Protein AF-I0IEZ4-F1 (afdb_monomer)

Secondary structure (DSSP, 8-state):
-HHHHHHHHHHHHHHHHHHHHHHHHGGGGT-HHHHHHTTBTTHHHHHHIIIIIHHHHHHHHHHHTTT-HHHHHHHHHHHHHHHHHHHHHHHHHHHHHHTHHHHHS--HHHHHHHHH-HHHHHHHHHHHGGGHHHHHHHHHHHHHTHHHHHHHS-PPPP-HHHHSB--GGGSTT--HHHHHHHHHHHHHHHHHHHHHHHHHHHHHHH--PPPS-HHHHHHHHHH-TTGGGTSPPTTSHHHHHHHHHHHH-SPPB-TTS-B----TT-HHHHHHHHHHHT-S-----SSSS---------

Organism: Phycisphaera mikurensis (strain NBRC 102666 / KCTC 22515 / FYK2301M01) (NCBI:txid1142394)

Mean predicted aligned error: 7.06 Å

Foldseek 3Di:
DVVLLVVLLQCLQVQLLVLVVCLVCCVVVVNVVLNQDCQFPPNVVVSLCSLPPVSLVVLQVSCVVVVVPPVSSVSSSVSSVNSSVNNLQVQLVVQCVVCVVLVVDDDPLVVVCVVPNNVVVVVVVVVCVVCSVVLNVLVVCCVPPQVVCCVPVVEDDDPLRVLAGQDVPVPPSQGRPSVVVSSVCSRSRSSVVSSLQSVLLVCLQPPLADDPDPVVNVVCCVSRVQSVVLHFDNPPPVVSRVVSNVVCPQQQADPVRHGHSGHDPDPVSVVSVVCVVPPDPPPDPPPPPDDDDDDDDD

Structure (mmCIF, N/CA/C/O backbone):
data_AF-I0IEZ4-F1
#
_entry.id   AF-I0IEZ4-F1
#
loop_
_atom_site.group_PDB
_atom_site.id
_atom_site.type_symbol
_atom_site.label_atom_id
_atom_site.label_alt_id
_atom_site.label_comp_id
_atom_site.label_asym_id
_atom_site.label_entity_id
_atom_site.label_seq_id
_atom_site.pdbx_PDB_ins_code
_atom_site.Cartn_x
_atom_site.Cartn_y
_atom_site.Cartn_z
_atom_site.occupancy
_atom_site.B_iso_or_equiv
_atom_site.auth_seq_id
_atom_site.auth_comp_id
_atom_site.auth_asym_id
_atom_site.auth_atom_id
_atom_site.pdbx_PDB_model_num
ATOM 1 N N . MET A 1 1 ? 4.354 14.934 -29.385 1.00 93.69 1 MET A N 1
ATOM 2 C CA . MET A 1 1 ? 3.833 13.894 -28.468 1.00 93.69 1 MET A CA 1
ATOM 3 C C . MET A 1 1 ? 4.762 12.686 -28.352 1.00 93.69 1 MET A C 1
ATOM 5 O O . MET A 1 1 ? 5.200 12.398 -27.250 1.00 93.69 1 MET A O 1
ATOM 9 N N . LEU A 1 2 ? 5.141 12.028 -29.457 1.00 95.19 2 LEU A N 1
ATOM 10 C CA . LEU A 1 2 ? 5.987 10.820 -29.432 1.00 95.19 2 LEU A CA 1
ATOM 11 C C . LEU A 1 2 ? 7.320 10.987 -28.675 1.00 95.19 2 LEU A C 1
ATOM 13 O O . LEU A 1 2 ? 7.630 10.181 -27.807 1.00 95.19 2 LEU A O 1
ATOM 17 N N . LEU A 1 3 ? 8.074 12.059 -28.949 1.00 96.06 3 LEU A N 1
ATOM 18 C CA . LEU A 1 3 ? 9.336 12.342 -28.245 1.00 96.06 3 LEU A CA 1
ATOM 19 C C . LEU A 1 3 ? 9.139 12.547 -26.735 1.00 96.06 3 LEU A C 1
ATOM 21 O O . LEU A 1 3 ? 9.974 12.123 -25.943 1.00 96.06 3 LEU A O 1
ATOM 25 N N . ALA A 1 4 ? 8.024 13.163 -26.331 1.00 95.75 4 ALA A N 1
ATOM 26 C CA . ALA A 1 4 ? 7.699 13.357 -24.921 1.00 95.75 4 ALA A CA 1
ATOM 27 C C . ALA A 1 4 ? 7.344 12.025 -24.247 1.00 95.75 4 ALA A C 1
ATOM 29 O O . ALA A 1 4 ? 7.832 11.752 -23.157 1.00 95.75 4 ALA A O 1
ATOM 30 N N . ALA A 1 5 ? 6.563 11.172 -24.915 1.00 97.56 5 ALA A N 1
ATOM 31 C CA . ALA A 1 5 ? 6.260 9.833 -24.420 1.00 97.56 5 ALA A CA 1
ATOM 32 C C . ALA A 1 5 ? 7.531 8.983 -24.280 1.00 97.56 5 ALA A C 1
ATOM 34 O O . ALA A 1 5 ? 7.741 8.375 -23.236 1.00 97.56 5 ALA A O 1
ATOM 35 N N . LEU A 1 6 ? 8.419 9.004 -25.280 1.00 97.88 6 LEU A N 1
ATOM 36 C CA . LEU A 1 6 ? 9.704 8.304 -25.215 1.00 97.88 6 LEU A CA 1
ATOM 37 C C . LEU A 1 6 ? 10.572 8.812 -24.057 1.00 97.88 6 LEU A C 1
ATOM 39 O O . LEU A 1 6 ? 11.137 8.008 -23.319 1.00 97.88 6 LEU A O 1
ATOM 43 N N . PHE A 1 7 ? 10.646 10.132 -23.869 1.00 97.19 7 PHE A N 1
ATOM 44 C CA . PHE A 1 7 ? 11.348 10.724 -22.734 1.00 97.19 7 PHE A CA 1
ATOM 45 C C . PHE A 1 7 ? 10.782 10.227 -21.399 1.00 97.19 7 PHE A C 1
ATOM 47 O O . PHE A 1 7 ? 11.554 9.816 -20.538 1.00 97.19 7 PHE A O 1
ATOM 54 N N . VAL A 1 8 ? 9.454 10.213 -21.235 1.00 98.19 8 VAL A N 1
ATOM 55 C CA . VAL A 1 8 ? 8.810 9.732 -20.003 1.00 98.19 8 VAL A CA 1
ATOM 56 C C . VAL A 1 8 ? 9.094 8.244 -19.774 1.00 98.19 8 VAL A C 1
ATOM 58 O O . VAL A 1 8 ? 9.487 7.882 -18.670 1.00 98.19 8 VAL A O 1
ATOM 61 N N . VAL A 1 9 ? 8.997 7.395 -20.807 1.00 98.69 9 VAL A N 1
ATOM 62 C CA . VAL A 1 9 ? 9.357 5.966 -20.710 1.00 98.69 9 VAL A CA 1
ATOM 63 C C . VAL A 1 9 ? 10.793 5.801 -20.212 1.00 98.69 9 VAL A C 1
ATOM 65 O O . VAL A 1 9 ? 11.033 5.060 -19.260 1.00 98.69 9 VAL A O 1
ATOM 68 N N . LEU A 1 10 ? 11.750 6.487 -20.847 1.00 98.31 10 LEU A N 1
ATOM 69 C CA . LEU A 1 10 ? 13.171 6.380 -20.509 1.00 98.31 10 LEU A CA 1
ATOM 70 C C . LEU A 1 10 ? 13.464 6.918 -19.109 1.00 98.31 10 LEU A C 1
ATOM 72 O O . LEU A 1 10 ? 14.205 6.287 -18.358 1.00 98.31 10 LEU A O 1
ATOM 76 N N . PHE A 1 11 ? 12.855 8.046 -18.742 1.00 98.06 11 PHE A N 1
ATOM 77 C CA . PHE A 1 11 ? 12.972 8.613 -17.406 1.00 98.06 11 PHE A CA 1
ATOM 78 C C . PHE A 1 11 ? 12.478 7.621 -16.352 1.00 98.06 11 PHE A C 1
ATOM 80 O O . PHE A 1 11 ? 13.233 7.285 -15.444 1.00 98.06 11 PHE A O 1
ATOM 87 N N . SER A 1 12 ? 11.251 7.106 -16.488 1.00 98.50 12 SER A N 1
ATOM 88 C CA . SER A 1 12 ? 10.673 6.152 -15.537 1.00 98.50 12 SER A CA 1
ATOM 89 C C . SER A 1 12 ? 11.506 4.874 -15.441 1.00 98.50 12 SER A C 1
ATOM 91 O O . SER A 1 12 ? 11.773 4.400 -14.338 1.00 98.50 12 SER A O 1
ATOM 93 N N . LEU A 1 13 ? 11.977 4.355 -16.580 1.00 98.56 13 LEU A N 1
ATOM 94 C CA . LEU A 1 13 ? 12.847 3.182 -16.639 1.00 98.56 13 LEU A CA 1
ATOM 95 C C . LEU A 1 13 ? 14.139 3.388 -15.836 1.00 98.56 13 LEU A C 1
ATOM 97 O O . LEU A 1 13 ? 14.456 2.600 -14.943 1.00 98.56 13 LEU A O 1
ATOM 101 N N . VAL A 1 14 ? 14.888 4.445 -16.157 1.00 98.50 14 VAL A N 1
ATOM 102 C CA . VAL A 1 14 ? 16.186 4.733 -15.534 1.00 98.50 14 VAL A CA 1
ATOM 103 C C . VAL A 1 14 ? 16.007 5.069 -14.059 1.00 98.50 14 VAL A C 1
ATOM 105 O O . VAL A 1 14 ? 16.720 4.525 -13.220 1.00 98.50 14 VAL A O 1
ATOM 108 N N . PHE A 1 15 ? 15.025 5.906 -13.727 1.00 98.62 15 PHE A N 1
ATOM 109 C CA . PHE A 1 15 ? 14.728 6.297 -12.355 1.00 98.62 15 PHE A CA 1
ATOM 110 C C . PHE A 1 15 ? 14.439 5.080 -11.468 1.00 98.62 15 PHE A C 1
ATOM 112 O O . PHE A 1 15 ? 15.089 4.902 -10.439 1.00 98.62 15 PHE A O 1
ATOM 119 N N . CYS A 1 16 ? 13.526 4.196 -11.883 1.00 98.56 16 CYS A N 1
ATOM 120 C CA . CYS A 1 16 ? 13.185 3.007 -11.104 1.00 98.56 16 CYS A CA 1
ATOM 121 C C . CYS A 1 16 ? 14.383 2.063 -10.927 1.00 98.56 16 CYS A C 1
ATOM 123 O O . CYS A 1 16 ? 14.572 1.521 -9.838 1.00 98.56 16 CYS A O 1
ATOM 125 N N . LEU A 1 17 ? 15.216 1.882 -11.959 1.00 98.44 17 LEU A N 1
ATOM 126 C CA . LEU A 1 17 ? 16.426 1.060 -11.857 1.00 98.44 17 LEU A CA 1
ATOM 127 C C . LEU A 1 17 ? 17.471 1.673 -10.918 1.00 98.44 17 LEU A C 1
ATOM 129 O O . LEU A 1 17 ? 18.088 0.935 -10.150 1.00 98.44 17 LEU A O 1
ATOM 133 N N . LEU A 1 18 ? 17.646 2.997 -10.935 1.00 98.31 18 LEU A N 1
ATOM 134 C CA . LEU A 1 18 ? 18.551 3.698 -10.021 1.00 98.31 18 LEU A CA 1
ATOM 135 C C . LEU A 1 18 ? 18.077 3.597 -8.571 1.00 98.31 18 LEU A C 1
ATOM 137 O O . LEU A 1 18 ? 18.873 3.252 -7.701 1.00 98.31 18 LEU A O 1
ATOM 141 N N . VAL A 1 19 ? 16.787 3.829 -8.311 1.00 98.06 19 VAL A N 1
ATOM 142 C CA . VAL A 1 19 ? 16.205 3.675 -6.968 1.00 98.06 19 VAL A CA 1
ATOM 143 C C . VAL A 1 19 ? 16.355 2.232 -6.488 1.00 98.06 19 VAL A C 1
ATOM 145 O O . VAL A 1 19 ? 16.846 1.999 -5.387 1.00 98.06 19 VAL A O 1
ATOM 148 N N . ALA A 1 20 ? 16.015 1.244 -7.319 1.00 96.69 20 ALA A N 1
ATOM 149 C CA . ALA A 1 20 ? 16.179 -0.162 -6.963 1.00 96.69 20 ALA A CA 1
ATOM 150 C C . ALA A 1 20 ? 17.651 -0.539 -6.715 1.00 96.69 20 ALA A C 1
ATOM 152 O O . ALA A 1 20 ? 17.947 -1.298 -5.793 1.00 96.69 20 ALA A O 1
ATOM 153 N N . GLY A 1 21 ? 18.580 -0.003 -7.513 1.00 95.81 21 GLY A N 1
ATOM 154 C CA . GLY A 1 21 ? 20.018 -0.166 -7.312 1.00 95.81 21 GLY A CA 1
ATOM 155 C C . GLY A 1 21 ? 20.482 0.426 -5.982 1.00 95.81 21 GLY A C 1
ATOM 156 O O . GLY A 1 21 ? 21.169 -0.252 -5.221 1.00 95.81 21 GLY A O 1
ATOM 157 N N . LEU A 1 22 ? 20.041 1.642 -5.653 1.00 96.12 22 LEU A N 1
ATOM 158 C CA . LEU A 1 22 ? 20.334 2.291 -4.376 1.00 96.12 22 LEU A CA 1
ATOM 159 C C . LEU A 1 22 ? 19.835 1.452 -3.192 1.00 96.12 22 LEU A C 1
ATOM 161 O O . LEU A 1 22 ? 20.598 1.210 -2.261 1.00 96.12 22 LEU A O 1
ATOM 165 N N . LEU A 1 23 ? 18.602 0.940 -3.257 1.00 94.25 23 LEU A N 1
ATOM 166 C CA . LEU A 1 23 ? 18.034 0.068 -2.221 1.00 94.25 23 LEU A CA 1
ATOM 167 C C . LEU A 1 23 ? 18.861 -1.212 -2.005 1.00 94.25 23 LEU A C 1
ATOM 169 O O . LEU A 1 23 ? 18.994 -1.677 -0.876 1.00 94.25 23 LEU A O 1
ATOM 173 N N . HIS A 1 24 ? 19.468 -1.763 -3.061 1.00 91.38 24 HIS A N 1
ATOM 174 C CA . HIS A 1 24 ? 20.393 -2.899 -2.948 1.00 91.38 24 HIS A CA 1
ATOM 175 C C . HIS A 1 24 ? 21.749 -2.522 -2.346 1.00 91.38 24 HIS A C 1
ATOM 177 O O . HIS A 1 24 ? 22.377 -3.350 -1.682 1.00 91.38 24 HIS A O 1
ATOM 183 N N . LEU A 1 25 ? 22.241 -1.317 -2.623 1.00 93.38 25 LEU A N 1
ATOM 184 C CA . LEU A 1 25 ? 23.559 -0.872 -2.176 1.00 93.38 25 LEU A CA 1
ATOM 185 C C . LEU A 1 25 ? 23.548 -0.397 -0.725 1.00 93.38 25 LEU A C 1
ATOM 187 O O . LEU A 1 25 ? 24.518 -0.659 -0.022 1.00 93.38 25 LEU A O 1
ATOM 191 N N . LEU A 1 26 ? 22.459 0.227 -0.265 1.00 93.38 26 LEU A N 1
ATOM 192 C CA . LEU A 1 26 ? 22.319 0.768 1.091 1.00 93.38 26 LEU A CA 1
ATOM 193 C C . LEU A 1 26 ? 22.831 -0.173 2.195 1.00 93.38 26 LEU A C 1
ATOM 195 O O . LEU A 1 26 ? 23.760 0.221 2.900 1.00 93.38 26 LEU A O 1
ATOM 199 N N . PRO A 1 27 ? 22.336 -1.418 2.340 1.00 89.75 27 PRO A N 1
ATOM 200 C CA . PRO A 1 27 ? 22.815 -2.307 3.399 1.00 89.75 27 PRO A CA 1
ATOM 201 C C . PRO A 1 27 ? 24.285 -2.727 3.231 1.00 89.75 27 PRO A C 1
ATOM 203 O O . PRO A 1 27 ? 24.924 -3.094 4.207 1.00 89.75 27 PRO A O 1
ATOM 206 N N . ARG A 1 28 ? 24.851 -2.660 2.017 1.00 90.75 28 ARG A N 1
ATOM 207 C CA . ARG A 1 28 ? 26.242 -3.062 1.740 1.00 90.75 28 ARG A CA 1
ATOM 208 C C . ARG A 1 28 ? 27.267 -1.978 2.059 1.00 90.75 28 ARG A C 1
ATOM 210 O O . ARG A 1 28 ? 28.437 -2.292 2.233 1.00 90.75 28 ARG A O 1
ATOM 217 N N . VAL A 1 29 ? 26.840 -0.718 2.120 1.00 94.12 29 VAL A N 1
ATOM 218 C CA . VAL A 1 29 ? 27.717 0.443 2.354 1.00 94.12 29 VAL A CA 1
ATOM 219 C C . VAL A 1 29 ? 27.551 1.035 3.759 1.00 94.12 29 VAL A C 1
ATOM 221 O O . VAL A 1 29 ? 27.854 2.202 3.979 1.00 94.12 29 VAL A O 1
ATOM 224 N N . GLY A 1 30 ? 27.043 0.245 4.713 1.00 90.50 30 GLY A N 1
ATOM 225 C CA . GLY A 1 30 ? 26.804 0.684 6.095 1.00 90.50 30 GLY A CA 1
ATOM 226 C C . GLY A 1 30 ? 25.474 1.419 6.315 1.00 90.50 30 GLY A C 1
ATOM 227 O O . GLY A 1 30 ? 25.251 2.000 7.372 1.00 90.50 30 GLY A O 1
ATOM 228 N N . GLY A 1 31 ? 24.557 1.390 5.344 1.00 93.19 31 GLY A N 1
ATOM 229 C CA . GLY A 1 31 ? 23.226 2.000 5.419 1.00 93.19 31 GLY A CA 1
ATOM 230 C C . GLY A 1 31 ? 22.168 1.122 6.095 1.00 93.19 31 GLY A C 1
ATOM 231 O O . GLY A 1 31 ? 21.015 1.133 5.671 1.00 93.19 31 GLY A O 1
ATOM 232 N N . GLU A 1 32 ? 22.523 0.345 7.120 1.00 93.12 32 GLU A N 1
ATOM 233 C CA . GLU A 1 32 ? 21.610 -0.605 7.780 1.00 93.12 32 GLU A CA 1
ATOM 234 C C . GLU A 1 32 ? 20.385 0.080 8.398 1.00 93.12 32 GLU A C 1
ATOM 236 O O . GLU A 1 32 ? 19.262 -0.405 8.250 1.00 93.12 32 GLU A O 1
ATOM 241 N N . ALA A 1 33 ? 20.582 1.240 9.032 1.00 94.38 33 ALA A N 1
ATOM 242 C CA . ALA A 1 33 ? 19.496 2.033 9.606 1.00 94.38 33 ALA A CA 1
ATOM 243 C C . ALA A 1 33 ? 18.506 2.506 8.529 1.00 94.38 33 ALA A C 1
ATOM 245 O O . ALA A 1 33 ? 17.294 2.389 8.704 1.00 94.38 33 ALA A O 1
ATOM 246 N N . TRP A 1 34 ? 19.020 2.969 7.386 1.00 94.88 34 TRP A N 1
ATOM 247 C CA . TRP A 1 34 ? 18.204 3.371 6.239 1.00 94.88 34 TRP A CA 1
ATOM 248 C C . TRP A 1 34 ? 17.487 2.188 5.603 1.00 94.88 34 TRP A C 1
ATOM 250 O O . TRP A 1 34 ? 16.310 2.290 5.286 1.00 94.88 34 TRP A O 1
ATOM 260 N N . SER A 1 35 ? 18.171 1.053 5.460 1.00 93.75 35 SER A N 1
ATOM 261 C CA . SER A 1 35 ? 17.577 -0.185 4.954 1.00 93.75 35 SER A CA 1
ATOM 262 C C . SER A 1 35 ? 16.412 -0.644 5.835 1.00 93.75 35 SER A C 1
ATOM 264 O O . SER A 1 35 ? 15.342 -0.977 5.325 1.00 93.75 35 SER A O 1
ATOM 266 N N . ARG A 1 36 ? 16.585 -0.598 7.164 1.00 93.25 36 ARG A N 1
ATOM 267 C CA . ARG A 1 36 ? 15.522 -0.909 8.126 1.00 93.25 36 ARG A CA 1
ATOM 268 C C . ARG A 1 36 ? 14.362 0.070 8.002 1.00 93.25 36 ARG A C 1
ATOM 270 O O . ARG A 1 36 ? 13.234 -0.370 7.840 1.00 93.25 36 ARG A O 1
ATOM 277 N N . TRP A 1 37 ? 14.641 1.373 8.002 1.00 95.81 37 TRP A N 1
ATOM 278 C CA . TRP A 1 37 ? 13.608 2.400 7.872 1.00 95.81 37 TRP A CA 1
ATOM 279 C C . TRP A 1 37 ? 12.826 2.279 6.557 1.00 95.81 37 TRP A C 1
ATOM 281 O O . TRP A 1 37 ? 11.608 2.356 6.569 1.00 95.81 37 TRP A O 1
ATOM 291 N N . LEU A 1 38 ? 13.491 2.002 5.430 1.00 96.00 38 LEU A N 1
ATOM 292 C CA . LEU A 1 38 ? 12.847 1.777 4.126 1.00 96.00 38 LEU A CA 1
ATOM 293 C C . LEU A 1 38 ? 12.111 0.429 4.025 1.00 96.00 38 LEU A C 1
ATOM 295 O O . LEU A 1 38 ? 11.435 0.183 3.028 1.00 96.00 38 LEU A O 1
ATOM 299 N N . SER A 1 39 ? 12.238 -0.438 5.032 1.00 94.94 39 SER A N 1
ATOM 300 C CA . SER A 1 39 ? 11.549 -1.731 5.101 1.00 94.94 39 SER A CA 1
ATOM 301 C C . SER A 1 39 ? 10.283 -1.699 5.964 1.00 94.94 39 SER A C 1
ATOM 303 O O . SER A 1 39 ? 9.562 -2.692 5.999 1.00 94.94 39 SER A O 1
ATOM 305 N N . GLU A 1 40 ? 9.983 -0.587 6.637 1.00 96.25 40 GLU A N 1
ATOM 306 C CA . GLU A 1 40 ? 8.802 -0.414 7.493 1.00 96.25 40 GLU A CA 1
ATOM 307 C C . GLU A 1 40 ? 8.174 0.973 7.291 1.00 96.25 40 GLU A C 1
ATOM 309 O O . GLU A 1 40 ? 8.846 1.919 6.885 1.00 96.25 40 GLU A O 1
ATOM 314 N N . ALA A 1 41 ? 6.877 1.138 7.550 1.00 96.88 41 ALA A N 1
ATOM 315 C CA . ALA A 1 41 ? 6.262 2.463 7.501 1.00 96.88 41 ALA A CA 1
ATOM 316 C C . ALA A 1 41 ? 6.904 3.424 8.533 1.00 96.88 41 ALA A C 1
ATOM 318 O O . ALA A 1 41 ? 7.232 3.022 9.645 1.00 96.88 41 ALA A O 1
ATOM 319 N N . PRO A 1 42 ? 7.098 4.714 8.218 1.00 96.56 42 PRO A N 1
ATOM 320 C CA . PRO A 1 42 ? 6.720 5.376 6.973 1.00 96.56 42 PRO A CA 1
ATOM 321 C C . PRO A 1 42 ? 7.780 5.284 5.859 1.00 96.56 42 PRO A C 1
ATOM 323 O O . PRO A 1 42 ? 7.528 5.739 4.747 1.00 96.56 42 PRO A O 1
ATOM 326 N N . GLY A 1 43 ? 8.974 4.736 6.105 1.00 97.19 43 GLY A N 1
ATOM 327 C CA . GLY A 1 43 ? 10.032 4.717 5.087 1.00 97.19 43 GLY A CA 1
ATOM 328 C C . GLY A 1 43 ? 9.708 3.814 3.899 1.00 97.19 43 GLY A C 1
ATOM 329 O O . GLY A 1 43 ? 9.975 4.180 2.753 1.00 97.19 43 GLY A O 1
ATOM 330 N N . LEU A 1 44 ? 9.044 2.683 4.140 1.00 97.19 44 LEU A N 1
ATOM 331 C CA . LEU A 1 44 ? 8.517 1.828 3.076 1.00 97.19 44 LEU A CA 1
ATOM 332 C C . LEU A 1 44 ? 7.523 2.579 2.176 1.00 97.19 44 LEU A C 1
ATOM 334 O O . LEU A 1 44 ? 7.553 2.395 0.960 1.00 97.19 44 LEU A O 1
ATOM 338 N N . ASP A 1 45 ? 6.701 3.473 2.737 1.00 97.69 45 ASP A N 1
ATOM 339 C CA . ASP A 1 45 ? 5.759 4.285 1.957 1.00 97.69 45 ASP A CA 1
ATOM 340 C C . ASP A 1 45 ? 6.506 5.194 0.965 1.00 97.69 45 ASP A C 1
ATOM 342 O O . ASP A 1 45 ? 6.086 5.333 -0.183 1.00 97.69 45 ASP A O 1
ATOM 346 N N . VAL A 1 46 ? 7.664 5.742 1.356 1.00 97.69 46 VAL A N 1
ATOM 347 C CA . VAL A 1 46 ? 8.526 6.542 0.467 1.00 97.69 46 VAL A CA 1
ATOM 348 C C . VAL A 1 46 ? 9.089 5.693 -0.672 1.00 97.69 46 VAL A C 1
ATOM 350 O O . VAL A 1 46 ? 9.054 6.117 -1.829 1.00 97.69 46 VAL A O 1
ATOM 353 N N . ALA A 1 47 ? 9.579 4.488 -0.372 1.00 97.06 47 ALA A N 1
ATOM 354 C CA . ALA A 1 47 ? 10.111 3.581 -1.388 1.00 97.06 47 ALA A CA 1
ATOM 355 C C . ALA A 1 47 ? 9.027 3.149 -2.391 1.00 97.06 47 ALA A C 1
ATOM 357 O O . ALA A 1 47 ? 9.241 3.206 -3.605 1.00 97.06 47 ALA A O 1
ATOM 358 N N . VAL A 1 48 ? 7.847 2.766 -1.892 1.00 97.06 48 VAL A N 1
ATOM 359 C CA . VAL A 1 48 ? 6.701 2.380 -2.725 1.00 97.06 48 VAL A CA 1
ATOM 360 C C . VAL A 1 48 ? 6.218 3.567 -3.552 1.00 97.06 48 VAL A C 1
ATOM 362 O O . VAL A 1 48 ? 6.044 3.418 -4.762 1.00 97.06 48 VAL A O 1
ATOM 365 N N . PHE A 1 49 ? 6.066 4.754 -2.960 1.00 97.81 49 PHE A N 1
ATOM 366 C CA . PHE A 1 49 ? 5.675 5.967 -3.680 1.00 97.81 49 PHE A CA 1
ATOM 367 C C . PHE A 1 49 ? 6.654 6.289 -4.810 1.00 97.81 49 PHE A C 1
ATOM 369 O O . PHE A 1 49 ? 6.228 6.493 -5.949 1.00 97.81 49 PHE A O 1
ATOM 376 N N . ALA A 1 50 ? 7.958 6.274 -4.522 1.00 98.12 50 ALA A N 1
ATOM 377 C CA . ALA A 1 50 ? 8.990 6.533 -5.516 1.00 98.12 50 ALA A CA 1
ATOM 378 C C . ALA A 1 50 ? 8.912 5.531 -6.676 1.00 98.12 50 ALA A C 1
ATOM 380 O O . ALA A 1 50 ? 8.947 5.928 -7.835 1.00 98.12 50 ALA A O 1
ATOM 381 N N . LEU A 1 51 ? 8.765 4.235 -6.399 1.00 97.31 51 LEU A N 1
ATOM 382 C CA . LEU A 1 51 ? 8.780 3.213 -7.446 1.00 97.31 51 LEU A CA 1
ATOM 383 C C . LEU A 1 51 ? 7.458 3.085 -8.212 1.00 97.31 51 LEU A C 1
ATOM 385 O O . LEU A 1 51 ? 7.485 2.687 -9.377 1.00 97.31 51 LEU A O 1
ATOM 389 N N . THR A 1 52 ? 6.318 3.405 -7.593 1.00 96.25 52 THR A N 1
ATOM 390 C CA . THR A 1 52 ? 4.989 3.092 -8.151 1.00 96.25 52 THR A CA 1
ATOM 391 C C . THR A 1 52 ? 4.168 4.318 -8.552 1.00 96.25 52 THR A C 1
ATOM 393 O O . THR A 1 52 ? 3.540 4.277 -9.607 1.00 96.25 52 THR A O 1
ATOM 396 N N . VAL A 1 53 ? 4.217 5.421 -7.799 1.00 97.19 53 VAL A N 1
ATOM 397 C CA . VAL A 1 53 ? 3.341 6.593 -8.003 1.00 97.19 53 VAL A CA 1
ATOM 398 C C . VAL A 1 53 ? 4.086 7.754 -8.660 1.00 97.19 53 VAL A C 1
ATOM 400 O O . VAL A 1 53 ? 3.599 8.337 -9.629 1.00 97.19 53 VAL A O 1
ATOM 403 N N . LEU A 1 54 ? 5.288 8.078 -8.178 1.00 97.56 54 LEU A N 1
ATOM 404 C CA . LEU A 1 54 ? 6.060 9.230 -8.646 1.00 97.56 54 LEU A CA 1
ATOM 405 C C . LEU A 1 54 ? 6.284 9.251 -10.174 1.00 97.56 54 LEU A C 1
ATOM 407 O O . LEU A 1 54 ? 6.093 10.313 -10.769 1.00 97.56 54 LEU A O 1
ATOM 411 N N . PRO A 1 55 ? 6.608 8.134 -10.858 1.00 98.06 55 PRO A N 1
ATOM 412 C CA . PRO A 1 55 ? 6.779 8.148 -12.309 1.00 98.06 55 PRO A CA 1
ATOM 413 C C . PRO A 1 55 ? 5.500 8.566 -13.048 1.00 98.06 55 PRO A C 1
ATOM 415 O O . PRO A 1 55 ? 5.565 9.304 -14.030 1.00 98.06 55 PRO A O 1
ATOM 418 N N . GLN A 1 5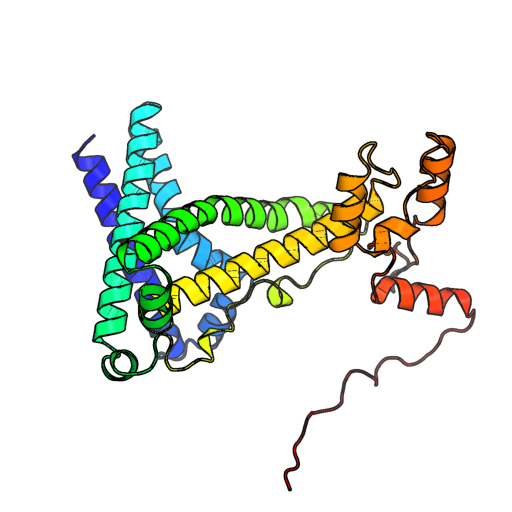6 ? 4.332 8.159 -12.547 1.00 97.50 56 GLN A N 1
ATOM 419 C CA . GLN A 1 56 ? 3.034 8.521 -13.120 1.00 97.50 56 GLN A CA 1
ATOM 420 C C . GLN A 1 56 ? 2.727 10.006 -12.908 1.00 97.50 56 GLN A C 1
ATOM 422 O O . GLN A 1 56 ? 2.243 10.665 -13.827 1.00 97.50 56 GLN A O 1
ATOM 427 N N . LEU A 1 57 ? 3.078 10.558 -11.739 1.00 97.56 57 LEU A N 1
ATOM 428 C CA . LEU A 1 57 ? 2.976 11.998 -11.475 1.00 97.56 57 LEU A CA 1
ATOM 429 C C . LEU A 1 57 ? 3.883 12.815 -12.399 1.00 97.56 57 LEU A C 1
ATOM 431 O O . LEU A 1 57 ? 3.485 13.888 -12.843 1.00 97.56 57 LEU A O 1
ATOM 435 N N . VAL A 1 58 ? 5.066 12.301 -12.750 1.00 97.06 58 VAL A N 1
ATOM 436 C CA . VAL A 1 58 ? 5.929 12.926 -13.764 1.00 97.06 58 VAL A CA 1
ATOM 437 C C . VAL A 1 58 ? 5.269 12.887 -15.144 1.00 97.06 58 VAL A C 1
ATOM 439 O O . VAL A 1 58 ? 5.303 13.89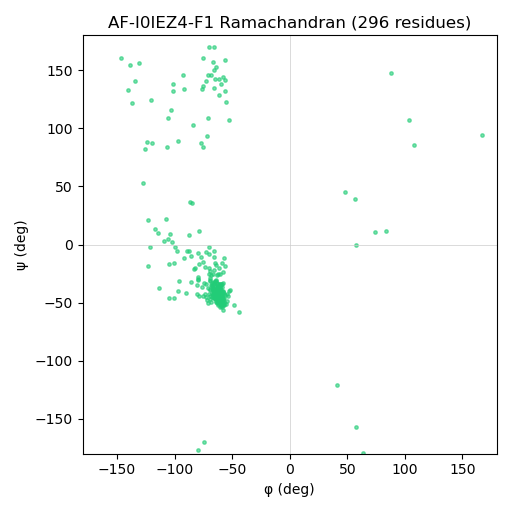2 -15.852 1.00 97.06 58 VAL A O 1
ATOM 442 N N . GLY A 1 59 ? 4.617 11.780 -15.516 1.00 97.94 59 GLY A N 1
ATOM 443 C CA . GLY A 1 59 ? 3.810 11.695 -16.739 1.00 97.94 59 GLY A CA 1
ATOM 444 C C . GLY A 1 59 ? 2.667 12.719 -16.770 1.00 97.94 59 GLY A C 1
ATOM 445 O O . GLY A 1 59 ? 2.513 13.441 -17.755 1.00 97.94 59 GLY A O 1
ATOM 446 N N . LEU A 1 60 ? 1.922 12.844 -15.666 1.00 98.06 60 LEU A N 1
ATOM 447 C CA . LEU A 1 60 ? 0.863 13.842 -15.482 1.00 98.06 60 LEU A CA 1
ATOM 448 C C . LEU A 1 60 ? 1.409 15.271 -15.612 1.00 98.06 60 LEU A C 1
ATOM 450 O O . LEU A 1 60 ? 0.918 16.050 -16.428 1.00 98.06 60 LEU A O 1
ATOM 454 N N . ALA A 1 61 ? 2.455 15.606 -14.853 1.00 97.88 61 ALA A N 1
ATOM 455 C CA . ALA A 1 61 ? 3.078 16.925 -14.873 1.00 97.88 61 ALA A CA 1
ATOM 456 C C . ALA A 1 61 ? 3.637 17.267 -16.262 1.00 97.88 61 ALA A C 1
ATOM 458 O O . ALA A 1 61 ? 3.478 18.390 -16.732 1.00 97.88 61 ALA A O 1
ATOM 459 N N . ALA A 1 62 ? 4.232 16.293 -16.956 1.00 97.62 62 ALA A N 1
ATOM 460 C CA . ALA A 1 62 ? 4.716 16.459 -18.321 1.00 97.62 62 ALA A CA 1
ATOM 461 C C . ALA A 1 62 ? 3.588 16.724 -19.329 1.00 97.62 62 ALA A C 1
ATOM 463 O O . ALA A 1 62 ? 3.840 17.415 -20.318 1.00 97.62 62 ALA A O 1
ATOM 464 N N . GLY A 1 63 ? 2.388 16.180 -19.098 1.00 97.81 63 GLY A N 1
ATOM 465 C CA . GLY A 1 63 ? 1.191 16.454 -19.895 1.00 97.81 63 GLY A CA 1
ATOM 466 C C . GLY A 1 63 ? 0.636 17.850 -19.657 1.00 97.81 63 GLY A C 1
ATOM 467 O O . GLY A 1 63 ? 0.439 18.589 -20.620 1.00 97.81 63 GLY A O 1
ATOM 468 N N . VAL A 1 64 ? 0.491 18.242 -18.388 1.00 97.38 64 VAL A N 1
ATOM 469 C CA . VAL A 1 64 ? 0.032 19.586 -18.001 1.00 97.38 64 VAL A CA 1
ATOM 470 C C . VAL A 1 64 ? 1.000 20.662 -18.496 1.00 97.38 64 VAL A C 1
ATOM 472 O O . VAL A 1 64 ? 0.583 21.604 -19.159 1.00 97.38 64 VAL A O 1
ATOM 475 N N . ALA A 1 65 ? 2.305 20.497 -18.263 1.00 97.44 65 ALA A N 1
ATOM 476 C CA . ALA A 1 65 ? 3.326 21.471 -18.661 1.00 97.44 65 ALA A CA 1
ATOM 477 C C . ALA A 1 65 ? 3.451 21.658 -20.184 1.00 97.44 65 ALA A C 1
ATOM 479 O O . ALA A 1 65 ? 4.055 22.626 -20.639 1.00 97.44 65 ALA A O 1
ATOM 480 N N . ARG A 1 66 ? 2.922 20.719 -20.975 1.00 96.88 66 ARG A N 1
ATOM 481 C CA . ARG A 1 66 ? 2.942 20.762 -22.443 1.00 96.88 66 ARG A CA 1
ATOM 482 C C . ARG A 1 66 ? 1.592 21.101 -23.060 1.00 96.88 66 ARG A C 1
ATOM 484 O O . ARG A 1 66 ? 1.486 21.019 -24.280 1.00 96.88 66 ARG A O 1
ATOM 491 N N . ASP A 1 67 ? 0.587 21.405 -22.240 1.00 96.56 67 ASP A N 1
ATOM 492 C CA . ASP A 1 67 ? -0.795 21.600 -22.679 1.00 96.56 67 ASP A CA 1
ATOM 493 C C . ASP A 1 67 ? -1.272 20.472 -23.617 1.00 96.56 67 ASP A C 1
ATOM 495 O O . ASP A 1 67 ? -1.836 20.670 -24.689 1.00 96.56 67 ASP A O 1
ATOM 499 N N . ALA A 1 68 ? -0.969 19.227 -23.235 1.00 95.81 68 ALA A N 1
ATOM 500 C CA . ALA A 1 68 ? -1.189 18.046 -24.070 1.00 95.81 68 ALA A CA 1
ATOM 501 C C . ALA A 1 68 ? -2.680 17.687 -24.265 1.00 95.81 68 ALA A C 1
ATOM 503 O O . ALA A 1 68 ? -2.999 16.696 -24.933 1.00 95.81 68 ALA A O 1
ATOM 504 N N . GLY A 1 69 ? -3.590 18.438 -23.639 1.00 97.44 69 GLY A N 1
ATOM 505 C CA . GLY A 1 69 ? -4.991 18.073 -23.474 1.00 97.44 69 GLY A CA 1
ATOM 506 C C . GLY A 1 69 ? -5.178 16.813 -22.620 1.00 97.44 69 GLY A C 1
ATOM 507 O O . GLY A 1 69 ? -4.225 16.190 -22.140 1.00 97.44 69 GLY A O 1
ATOM 508 N N . PHE A 1 70 ? -6.436 16.408 -22.443 1.00 97.44 70 PHE A N 1
ATOM 509 C CA . PHE A 1 70 ? -6.789 15.236 -21.636 1.00 97.44 70 PHE A CA 1
ATOM 510 C C . PHE A 1 70 ? -6.152 13.947 -22.181 1.00 97.44 70 PHE A C 1
ATOM 512 O O . PHE A 1 70 ? -5.407 13.271 -21.472 1.00 97.44 70 PHE A O 1
ATOM 519 N N . LEU A 1 71 ? -6.371 13.642 -23.466 1.00 97.50 71 LEU A N 1
ATOM 520 C CA . LEU A 1 71 ? -5.852 12.420 -24.090 1.00 97.50 71 LEU A CA 1
ATOM 521 C C . LEU A 1 71 ? -4.320 12.378 -24.103 1.00 97.50 71 LEU A C 1
ATOM 523 O O . LEU A 1 71 ? -3.736 11.342 -23.793 1.00 97.50 71 LEU A O 1
ATOM 527 N N . GLY A 1 72 ? -3.654 13.494 -24.415 1.00 97.94 72 GLY A N 1
ATOM 528 C CA . GLY A 1 72 ? -2.194 13.548 -24.399 1.00 97.94 72 GLY A CA 1
ATOM 529 C C . GLY A 1 72 ? -1.615 13.353 -22.997 1.00 97.94 72 GLY A C 1
ATOM 530 O O . GLY A 1 72 ? -0.609 12.665 -22.844 1.00 97.94 72 GLY A O 1
ATOM 531 N N . THR A 1 73 ? -2.282 13.873 -21.966 1.00 98.19 73 THR A N 1
ATOM 532 C CA . THR A 1 73 ? -1.883 13.664 -20.566 1.00 98.19 73 THR A CA 1
ATOM 533 C C . THR A 1 73 ? -2.020 12.200 -20.150 1.00 98.19 73 THR A C 1
ATOM 535 O O . THR A 1 73 ? -1.079 11.635 -19.594 1.00 98.19 73 THR A O 1
ATOM 538 N N . ILE A 1 74 ? -3.139 11.547 -20.485 1.00 98.06 74 ILE A N 1
ATOM 539 C CA . ILE A 1 74 ? -3.323 10.109 -20.227 1.00 98.06 74 ILE A CA 1
ATOM 540 C C . ILE A 1 74 ? -2.243 9.280 -20.933 1.00 98.06 74 ILE A C 1
ATOM 542 O O . ILE A 1 74 ? -1.660 8.387 -20.321 1.00 98.06 74 ILE A O 1
ATOM 546 N N . LEU A 1 75 ? -1.910 9.601 -22.188 1.00 98.25 75 LEU A N 1
ATOM 547 C CA . LEU A 1 75 ? -0.845 8.908 -22.920 1.00 98.25 75 LEU A CA 1
ATOM 548 C C . LEU A 1 75 ? 0.524 9.034 -22.235 1.00 98.25 75 LEU A C 1
ATOM 550 O O . LEU A 1 75 ? 1.291 8.073 -22.239 1.00 98.25 75 LEU A O 1
ATOM 554 N N . LEU A 1 76 ? 0.835 10.180 -21.627 1.00 98.44 76 LEU A N 1
ATOM 555 C CA . LEU A 1 76 ? 2.092 10.371 -20.897 1.00 98.44 76 LEU A CA 1
ATOM 556 C C . LEU A 1 76 ? 2.106 9.648 -19.544 1.00 98.44 76 LEU A C 1
ATOM 558 O O . LEU A 1 76 ? 3.149 9.130 -19.151 1.00 98.44 76 LEU A O 1
ATOM 562 N N . ILE A 1 77 ? 0.965 9.530 -18.862 1.00 98.12 77 ILE A N 1
ATOM 563 C CA . ILE A 1 77 ? 0.844 8.670 -17.673 1.00 98.12 77 ILE A CA 1
ATOM 564 C C . ILE A 1 77 ? 1.068 7.201 -18.060 1.00 98.12 77 ILE A C 1
ATOM 566 O O . ILE A 1 77 ? 1.865 6.510 -17.428 1.00 98.12 77 ILE A O 1
ATOM 570 N N . LEU A 1 78 ? 0.436 6.728 -19.139 1.00 97.75 78 LEU A N 1
ATOM 571 C CA . LEU A 1 78 ? 0.630 5.362 -19.640 1.00 97.75 78 LEU A CA 1
ATOM 572 C C . LEU A 1 78 ? 2.079 5.108 -20.076 1.00 97.75 78 LEU A C 1
ATOM 574 O O . LEU A 1 78 ? 2.618 4.034 -19.817 1.00 97.75 78 LEU A O 1
ATOM 578 N N . ALA A 1 79 ? 2.737 6.099 -20.682 1.00 98.38 79 ALA A N 1
ATOM 579 C CA . ALA A 1 79 ? 4.159 6.032 -21.007 1.00 98.38 79 ALA A CA 1
ATOM 580 C C . ALA A 1 79 ? 5.023 5.800 -19.751 1.00 98.38 79 ALA A C 1
ATOM 582 O O . ALA A 1 79 ? 5.939 4.976 -19.779 1.00 98.38 79 ALA A O 1
ATOM 583 N N . ALA A 1 80 ? 4.699 6.450 -18.629 1.00 98.31 80 ALA A N 1
ATOM 584 C CA . ALA A 1 80 ? 5.390 6.213 -17.363 1.00 98.31 80 ALA A CA 1
ATOM 585 C C . ALA A 1 80 ? 5.179 4.779 -16.853 1.00 98.31 80 ALA A C 1
ATOM 587 O O . ALA A 1 80 ? 6.147 4.115 -16.477 1.00 98.31 80 ALA A O 1
ATOM 588 N N . VAL A 1 81 ? 3.943 4.269 -16.919 1.00 97.44 81 VAL A N 1
ATOM 589 C CA . VAL A 1 81 ? 3.607 2.884 -16.536 1.00 97.44 81 VAL A CA 1
ATOM 590 C C . VAL A 1 81 ? 4.373 1.867 -17.388 1.00 97.44 81 VAL A C 1
ATOM 592 O O . VAL A 1 81 ? 4.908 0.892 -16.858 1.00 97.44 81 VAL A O 1
ATOM 595 N N . VAL A 1 82 ? 4.504 2.107 -18.697 1.00 98.00 82 VAL A N 1
ATOM 596 C CA . VAL A 1 82 ? 5.329 1.269 -19.584 1.00 98.00 82 VAL A CA 1
ATOM 597 C C . VAL A 1 82 ? 6.795 1.287 -19.142 1.00 98.00 82 VAL A C 1
ATOM 599 O O . VAL A 1 82 ? 7.405 0.224 -19.021 1.00 98.00 82 VAL A O 1
ATOM 602 N N . GLY A 1 83 ? 7.356 2.462 -18.842 1.00 98.38 83 GLY A N 1
ATOM 603 C CA . GLY A 1 83 ? 8.722 2.584 -18.322 1.00 98.38 83 GLY A CA 1
ATOM 604 C C . GLY A 1 83 ? 8.934 1.836 -16.999 1.00 98.38 83 GLY A C 1
ATOM 605 O O . GLY A 1 83 ? 9.932 1.131 -16.847 1.00 98.38 83 GLY A O 1
ATOM 606 N N . GLN A 1 84 ? 7.967 1.903 -16.077 1.00 97.62 84 GLN A N 1
ATOM 607 C CA . GLN A 1 84 ? 7.978 1.138 -14.822 1.00 97.62 84 GLN A CA 1
ATOM 608 C C . GLN A 1 84 ? 7.941 -0.375 -15.073 1.00 97.62 84 GLN A C 1
ATOM 610 O O . GLN A 1 84 ? 8.727 -1.119 -14.484 1.00 97.62 84 GLN A O 1
ATOM 615 N N . GLY A 1 85 ? 7.075 -0.839 -15.980 1.00 96.88 85 GLY A N 1
ATOM 616 C CA . GLY A 1 85 ? 7.005 -2.246 -16.374 1.00 96.88 85 GLY A CA 1
ATOM 617 C C . GLY A 1 85 ? 8.334 -2.745 -16.944 1.00 96.88 85 GLY A C 1
ATOM 618 O O . GLY A 1 85 ? 8.837 -3.788 -16.522 1.00 96.88 85 GLY A O 1
ATOM 619 N N . LEU A 1 86 ? 8.953 -1.970 -17.841 1.00 98.25 86 LEU A N 1
ATOM 620 C CA . LEU A 1 86 ? 10.275 -2.273 -18.396 1.00 98.25 86 LEU A CA 1
ATOM 621 C C . LEU A 1 86 ? 11.361 -2.323 -17.312 1.00 98.25 86 LEU A C 1
ATOM 623 O O . LEU A 1 86 ? 12.172 -3.251 -17.322 1.00 98.25 86 LEU A O 1
ATOM 627 N N . ALA A 1 87 ? 11.359 -1.386 -16.358 1.00 98.38 87 ALA A N 1
ATOM 628 C CA . ALA A 1 87 ? 12.297 -1.394 -15.234 1.00 98.38 87 ALA A CA 1
ATOM 629 C C . ALA A 1 87 ? 12.138 -2.650 -14.381 1.00 98.38 87 ALA A C 1
ATOM 631 O O . ALA A 1 87 ? 13.128 -3.295 -14.041 1.00 98.38 87 ALA A O 1
ATOM 632 N N . LEU A 1 88 ? 10.895 -3.032 -14.084 1.00 97.06 88 LEU A N 1
ATOM 633 C CA . LEU A 1 88 ? 10.596 -4.227 -13.309 1.00 97.06 88 LEU A CA 1
ATOM 634 C C . LEU A 1 88 ? 11.082 -5.488 -14.030 1.00 97.06 88 LEU A C 1
ATOM 636 O O . LEU A 1 88 ? 11.749 -6.327 -13.426 1.00 97.06 88 LEU A O 1
ATOM 640 N N . PHE A 1 89 ? 10.811 -5.609 -15.334 1.00 97.12 89 PHE A N 1
ATOM 641 C CA . PHE A 1 89 ? 11.319 -6.712 -16.151 1.00 97.12 89 PHE A CA 1
ATOM 642 C C . PHE A 1 89 ? 12.847 -6.764 -16.166 1.00 97.12 89 PHE A C 1
ATOM 644 O O . PHE A 1 89 ? 13.418 -7.833 -15.934 1.00 97.12 89 PHE A O 1
ATOM 651 N N . ALA A 1 90 ? 13.506 -5.631 -16.410 1.00 98.06 90 ALA A N 1
ATOM 652 C CA . ALA A 1 90 ? 14.960 -5.539 -16.424 1.00 98.06 90 ALA A CA 1
ATOM 653 C C . ALA A 1 90 ? 15.548 -5.940 -15.064 1.00 98.06 90 ALA A C 1
ATOM 655 O O . ALA A 1 90 ? 16.407 -6.819 -15.006 1.00 98.06 90 ALA A O 1
ATOM 656 N N . TRP A 1 91 ? 15.024 -5.389 -13.967 1.00 97.88 91 TRP A N 1
ATOM 657 C CA . TRP A 1 91 ? 15.454 -5.729 -12.613 1.00 97.88 91 TRP A CA 1
ATOM 658 C C . TRP A 1 91 ? 15.263 -7.216 -12.314 1.00 97.88 91 TRP A C 1
ATOM 660 O O . TRP A 1 91 ? 16.190 -7.858 -11.829 1.00 97.88 91 TRP A O 1
ATOM 670 N N . MET A 1 92 ? 14.107 -7.802 -12.653 1.00 96.25 92 MET A N 1
ATOM 671 C CA . MET A 1 92 ? 13.848 -9.227 -12.414 1.00 96.25 92 MET A CA 1
ATOM 672 C C . MET A 1 92 ? 14.879 -10.109 -13.120 1.00 96.25 92 MET A C 1
ATOM 674 O O . MET A 1 92 ? 15.372 -11.066 -12.521 1.00 96.25 92 MET A O 1
ATOM 678 N N . ARG A 1 93 ? 15.230 -9.774 -14.369 1.00 96.69 93 ARG A N 1
ATOM 679 C CA . ARG A 1 93 ? 16.237 -10.506 -15.148 1.00 96.69 93 ARG A CA 1
ATOM 680 C C . ARG A 1 93 ? 17.640 -10.319 -14.590 1.00 96.69 93 ARG A C 1
ATOM 682 O O . ARG A 1 93 ? 18.338 -11.309 -14.410 1.00 96.69 93 ARG A O 1
ATOM 689 N N . LEU A 1 94 ? 18.042 -9.088 -14.282 1.00 96.44 94 LEU A N 1
ATOM 690 C CA . LEU A 1 94 ? 19.353 -8.801 -13.695 1.00 96.44 94 LEU A CA 1
ATOM 691 C C . LEU A 1 94 ? 19.513 -9.488 -12.334 1.00 96.44 94 LEU A C 1
ATOM 693 O O . LEU A 1 94 ? 20.532 -10.124 -12.080 1.00 96.44 94 LEU A O 1
ATOM 697 N N . HIS A 1 95 ? 18.481 -9.436 -11.491 1.00 95.00 95 HIS A N 1
ATOM 698 C CA . HIS A 1 95 ? 18.478 -10.076 -10.181 1.00 95.00 95 HIS A CA 1
ATOM 699 C C . HIS A 1 95 ? 18.535 -11.609 -10.295 1.00 95.00 95 HIS A C 1
ATOM 701 O O . HIS A 1 95 ? 19.247 -12.248 -9.528 1.00 95.00 95 HIS A O 1
ATOM 707 N N . GLU A 1 96 ? 17.852 -12.212 -11.274 1.00 95.00 96 GLU A N 1
ATOM 708 C CA . GLU A 1 96 ? 17.985 -13.643 -11.589 1.00 95.00 96 GLU A CA 1
ATOM 709 C C . GLU A 1 96 ? 19.398 -14.006 -12.062 1.00 95.00 96 GLU A C 1
ATOM 711 O O . GLU A 1 96 ? 19.996 -14.950 -11.548 1.00 95.00 96 GLU A O 1
ATOM 716 N N . LEU A 1 97 ? 19.965 -13.230 -12.988 1.00 95.38 97 LEU A N 1
ATOM 717 C CA . LEU A 1 97 ? 21.310 -13.459 -13.521 1.00 95.38 97 LEU A CA 1
ATOM 718 C C . LEU A 1 97 ? 22.411 -13.305 -12.465 1.00 95.38 97 LEU A C 1
ATOM 720 O O . LEU A 1 97 ? 23.423 -13.999 -12.557 1.00 95.38 97 LEU A O 1
ATOM 724 N N . ALA A 1 98 ? 22.211 -12.436 -11.475 1.00 94.00 98 ALA A N 1
ATOM 725 C CA . ALA A 1 98 ? 23.105 -12.277 -10.331 1.00 94.00 98 ALA A CA 1
ATOM 726 C C . ALA A 1 98 ? 23.002 -13.431 -9.313 1.00 94.00 98 ALA A C 1
ATOM 728 O O . ALA A 1 98 ? 23.932 -13.640 -8.544 1.00 94.00 98 ALA A O 1
ATOM 729 N N . HIS A 1 99 ? 21.915 -14.211 -9.330 1.00 93.19 99 HIS A N 1
ATOM 730 C CA . HIS A 1 99 ? 21.652 -15.288 -8.366 1.00 93.19 99 HIS A CA 1
ATOM 731 C C . HIS A 1 99 ? 21.349 -16.620 -9.074 1.00 93.19 99 HIS A C 1
ATOM 733 O O . HIS A 1 99 ? 20.332 -17.275 -8.827 1.00 93.19 99 HIS A O 1
ATOM 739 N N . LYS A 1 100 ? 22.245 -17.039 -9.978 1.00 92.19 100 LYS A N 1
ATOM 740 C CA . LYS A 1 100 ? 22.070 -18.251 -10.806 1.00 92.19 100 LYS A CA 1
ATOM 741 C C . LYS A 1 100 ? 21.873 -19.525 -9.987 1.00 92.19 100 LYS A C 1
ATOM 743 O O . LYS A 1 100 ? 21.155 -20.420 -10.427 1.00 92.19 100 LYS A O 1
ATOM 748 N N . GLU A 1 101 ? 22.491 -19.616 -8.815 1.00 90.44 101 GLU A N 1
ATOM 749 C CA . GLU A 1 101 ? 22.365 -20.776 -7.928 1.00 90.44 101 GLU A CA 1
ATOM 750 C C . GLU A 1 101 ? 20.926 -20.933 -7.425 1.00 90.44 101 GLU A C 1
ATOM 752 O O . GLU A 1 101 ? 20.315 -21.986 -7.613 1.00 90.44 101 GLU A O 1
ATOM 757 N N . ALA A 1 102 ? 20.320 -19.847 -6.939 1.00 90.25 102 ALA A N 1
ATOM 758 C CA . ALA A 1 102 ? 18.917 -19.823 -6.528 1.00 90.25 102 ALA A CA 1
ATOM 759 C C . ALA A 1 102 ? 17.949 -20.099 -7.696 1.00 90.25 102 ALA A C 1
ATOM 761 O O . ALA A 1 102 ? 16.858 -20.630 -7.499 1.00 90.25 102 ALA A O 1
ATOM 762 N N . MET A 1 103 ? 18.336 -19.801 -8.944 1.00 89.44 103 MET A N 1
ATOM 763 C CA . MET A 1 103 ? 17.536 -20.184 -10.115 1.00 89.44 103 MET A CA 1
ATOM 764 C C . MET A 1 103 ? 17.511 -21.693 -10.379 1.00 89.44 103 MET A C 1
ATOM 766 O O . MET A 1 103 ? 16.601 -22.168 -11.061 1.00 89.44 103 MET A O 1
ATOM 770 N N . ARG A 1 104 ? 18.496 -22.460 -9.901 1.00 88.94 104 ARG A N 1
ATOM 771 C CA . ARG A 1 104 ? 18.526 -23.919 -10.083 1.00 88.94 104 ARG A CA 1
ATOM 772 C C . ARG A 1 104 ? 17.615 -24.629 -9.082 1.00 88.94 104 ARG A C 1
ATOM 774 O O . ARG A 1 104 ? 17.029 -25.643 -9.449 1.00 88.94 104 ARG A O 1
ATOM 781 N N . GLY A 1 105 ? 17.430 -24.054 -7.895 1.00 89.06 105 GLY A N 1
ATOM 782 C CA . GLY A 1 105 ? 16.615 -24.610 -6.815 1.00 89.06 105 GLY A CA 1
ATOM 783 C C . GLY A 1 105 ? 15.088 -24.525 -7.003 1.00 89.06 105 GLY A C 1
ATOM 784 O O . GLY A 1 105 ? 14.585 -24.206 -8.091 1.00 89.06 105 GLY A O 1
ATOM 785 N N . PRO A 1 106 ? 14.328 -24.838 -5.935 1.00 91.88 106 PRO A N 1
ATOM 786 C CA . PRO A 1 106 ? 12.875 -24.690 -5.891 1.00 91.88 106 PRO A CA 1
ATOM 787 C C . PRO A 1 106 ? 12.442 -23.234 -6.113 1.00 91.88 106 PRO A C 1
ATOM 789 O O . PRO A 1 106 ? 13.045 -22.306 -5.583 1.00 91.88 106 PRO A O 1
ATOM 792 N N . ARG A 1 107 ? 11.385 -23.025 -6.909 1.00 92.38 107 ARG A N 1
ATOM 793 C CA . ARG A 1 107 ? 10.877 -21.692 -7.278 1.00 92.38 107 ARG A CA 1
ATOM 794 C C . ARG A 1 107 ? 9.355 -21.691 -7.288 1.00 92.38 107 ARG A C 1
ATOM 796 O O . ARG A 1 107 ? 8.759 -22.558 -7.934 1.00 92.38 107 ARG A O 1
ATOM 803 N N . LEU A 1 108 ? 8.735 -20.683 -6.673 1.00 92.44 108 LEU A N 1
ATOM 804 C CA . LEU A 1 108 ? 7.275 -20.530 -6.669 1.00 92.44 108 LEU A CA 1
ATOM 805 C C . LEU A 1 108 ? 6.746 -20.375 -8.093 1.00 92.44 108 LEU A C 1
ATOM 807 O O . LEU A 1 108 ? 5.821 -21.084 -8.482 1.00 92.44 108 LEU A O 1
ATOM 811 N N . LYS A 1 109 ? 7.409 -19.558 -8.921 1.00 92.88 109 LYS A N 1
ATOM 812 C CA . LYS A 1 109 ? 7.085 -19.429 -10.346 1.00 92.88 109 LYS A CA 1
ATOM 813 C C . LYS A 1 109 ? 7.046 -20.769 -11.084 1.00 92.88 109 LYS A C 1
ATOM 815 O O . LYS A 1 109 ? 6.171 -20.960 -11.921 1.00 92.88 109 LYS A O 1
ATOM 820 N N . ARG A 1 110 ? 7.966 -21.706 -10.804 1.00 93.94 110 ARG A N 1
ATOM 821 C CA . ARG A 1 110 ? 7.958 -23.033 -11.456 1.00 93.94 110 ARG A CA 1
ATOM 822 C C . ARG A 1 110 ? 6.766 -23.865 -10.999 1.00 93.94 110 ARG A C 1
ATOM 824 O O . ARG A 1 110 ? 6.109 -24.469 -11.842 1.00 93.94 110 ARG A O 1
ATOM 831 N N . SER A 1 111 ? 6.482 -23.866 -9.699 1.00 95.50 111 SER A N 1
ATOM 832 C CA . SER A 1 111 ? 5.327 -24.568 -9.136 1.00 95.50 111 SER A CA 1
ATOM 833 C C . SER A 1 111 ? 4.011 -24.024 -9.698 1.00 95.50 111 SER A C 1
ATOM 835 O O . SER A 1 111 ? 3.193 -24.801 -10.181 1.00 95.50 111 SER A O 1
ATOM 837 N N . MET A 1 112 ? 3.841 -22.699 -9.744 1.00 96.19 112 MET A N 1
ATOM 838 C CA . MET A 1 112 ? 2.643 -22.062 -10.305 1.00 96.19 112 MET A CA 1
ATOM 839 C C . MET A 1 112 ? 2.522 -22.290 -11.815 1.00 96.19 112 MET A C 1
ATOM 841 O O . MET A 1 112 ? 1.456 -22.656 -12.299 1.00 96.19 112 MET A O 1
ATOM 845 N N . ASN A 1 113 ? 3.623 -22.185 -12.569 1.00 97.06 113 ASN A N 1
ATOM 846 C CA . ASN A 1 113 ? 3.620 -22.503 -14.000 1.00 97.06 113 ASN A CA 1
ATOM 847 C C . ASN A 1 113 ? 3.215 -23.955 -14.279 1.00 97.06 113 ASN A C 1
ATOM 849 O O . ASN A 1 113 ? 2.604 -24.214 -15.309 1.00 97.06 113 ASN A O 1
ATOM 853 N N . ARG A 1 114 ? 3.567 -24.903 -13.401 1.00 97.69 114 ARG A N 1
ATOM 854 C CA . ARG A 1 114 ? 3.133 -26.301 -13.528 1.00 97.69 114 ARG A CA 1
ATOM 855 C C . ARG A 1 114 ? 1.640 -26.457 -13.232 1.00 97.69 114 ARG A C 1
ATOM 857 O O . ARG A 1 114 ? 0.996 -27.261 -13.890 1.00 97.69 114 ARG A O 1
ATOM 864 N N . ALA A 1 115 ? 1.116 -25.704 -12.266 1.00 97.81 115 ALA A N 1
ATOM 865 C CA . ALA A 1 115 ? -0.282 -25.788 -11.852 1.00 97.81 115 ALA A CA 1
ATOM 866 C C . ALA A 1 115 ? -1.252 -25.182 -12.880 1.00 97.81 115 ALA A C 1
ATOM 868 O O . ALA A 1 115 ? -2.267 -25.798 -13.182 1.00 97.81 115 ALA A O 1
ATOM 869 N N . VAL A 1 116 ? -0.947 -23.997 -13.423 1.00 97.69 116 VAL A N 1
ATOM 870 C CA . VAL A 1 116 ? -1.885 -23.251 -14.293 1.00 97.69 116 VAL A CA 1
ATOM 871 C C . VAL A 1 116 ? -1.343 -22.950 -15.694 1.00 97.69 116 VAL A C 1
ATOM 873 O O . VAL A 1 116 ? -2.043 -22.381 -16.523 1.00 97.69 116 VAL A O 1
ATOM 876 N N . GLY A 1 117 ? -0.101 -23.332 -15.991 1.00 97.88 117 GLY A N 1
ATOM 877 C CA . GLY A 1 117 ? 0.571 -23.010 -17.249 1.00 97.88 117 GLY A CA 1
ATOM 878 C C . GLY A 1 117 ? 1.304 -21.658 -17.210 1.00 97.88 117 GLY A C 1
ATOM 879 O O . GLY A 1 117 ? 0.875 -20.717 -16.538 1.00 97.88 117 GLY A O 1
ATOM 880 N N . PRO A 1 118 ? 2.429 -21.512 -17.936 1.00 96.62 118 PRO A N 1
ATOM 881 C CA . PRO A 1 118 ? 3.272 -20.317 -17.862 1.00 96.62 118 PRO A CA 1
ATOM 882 C C . PRO A 1 118 ? 2.610 -19.054 -18.424 1.00 96.62 118 PRO A C 1
ATOM 884 O O . PRO A 1 118 ? 2.860 -17.963 -17.915 1.00 96.62 118 PRO A O 1
ATOM 887 N N . VAL A 1 119 ? 1.772 -19.193 -19.457 1.00 97.50 119 VAL A N 1
ATOM 888 C CA . VAL A 1 119 ? 1.062 -18.061 -20.073 1.00 97.50 119 VAL A CA 1
ATOM 889 C C . VAL A 1 119 ? -0.018 -17.537 -19.131 1.00 97.50 119 VAL A C 1
ATOM 891 O O . VAL A 1 119 ? -0.030 -16.345 -18.838 1.00 97.50 119 VAL A O 1
ATOM 894 N N . ALA A 1 120 ? -0.870 -18.423 -18.603 1.00 97.25 120 ALA A N 1
ATOM 895 C CA . ALA A 1 120 ? -1.932 -18.038 -17.678 1.00 97.25 120 ALA A CA 1
ATOM 896 C C . ALA A 1 120 ? -1.365 -17.466 -16.374 1.00 97.25 120 ALA A C 1
ATOM 898 O O . ALA A 1 120 ? -1.824 -16.420 -15.929 1.00 97.25 120 ALA A O 1
ATOM 899 N N . ASN A 1 121 ? -0.315 -18.081 -15.812 1.00 96.31 121 ASN A N 1
ATOM 900 C CA . ASN A 1 121 ? 0.366 -17.535 -14.638 1.00 96.31 121 ASN A CA 1
ATOM 901 C C . ASN A 1 121 ? 0.937 -16.135 -14.919 1.00 96.31 121 ASN A C 1
ATOM 903 O O . ASN A 1 121 ? 0.736 -15.211 -14.139 1.00 96.31 121 ASN A O 1
ATOM 907 N N . GLY A 1 122 ? 1.617 -15.958 -16.058 1.00 94.50 122 GLY A N 1
ATOM 908 C CA . GLY A 1 122 ? 2.144 -14.656 -16.461 1.00 94.50 122 GLY A CA 1
ATOM 909 C C . GLY A 1 122 ? 1.047 -13.600 -16.584 1.00 94.50 122 GLY A C 1
ATOM 910 O O . GLY A 1 122 ? 1.178 -12.521 -16.013 1.00 94.50 122 GLY A O 1
ATOM 911 N N . PHE A 1 123 ? -0.045 -13.919 -17.281 1.00 96.25 123 PHE A N 1
ATOM 912 C CA . PHE A 1 123 ? -1.178 -13.010 -17.432 1.00 96.25 123 PHE A CA 1
ATOM 913 C C . PHE A 1 123 ? -1.820 -12.669 -16.084 1.00 96.25 123 PHE A C 1
ATOM 915 O O . PHE A 1 123 ? -2.000 -11.492 -15.794 1.00 96.25 123 PHE A O 1
ATOM 922 N N . ALA A 1 124 ? -2.094 -13.667 -15.238 1.00 95.38 124 ALA A N 1
ATOM 923 C CA . ALA A 1 124 ? -2.697 -13.468 -13.922 1.00 95.38 124 ALA A CA 1
ATOM 924 C C . ALA A 1 124 ? -1.861 -12.521 -13.052 1.00 95.38 124 ALA A C 1
ATOM 926 O O . ALA A 1 124 ? -2.387 -11.571 -12.482 1.00 95.38 124 ALA A O 1
ATOM 927 N N . VAL A 1 125 ? -0.545 -12.724 -13.022 1.00 93.38 125 VAL A N 1
ATOM 928 C CA . VAL A 1 125 ? 0.387 -11.868 -12.286 1.00 93.38 125 VAL A CA 1
ATOM 929 C C . VAL A 1 125 ? 0.308 -10.410 -12.756 1.00 93.38 125 VAL A C 1
ATOM 931 O O . VAL A 1 125 ? 0.117 -9.502 -11.945 1.00 93.38 125 VAL A O 1
ATOM 934 N N . TRP A 1 126 ? 0.397 -10.164 -14.064 1.00 92.56 126 TRP A N 1
ATOM 935 C CA . TRP A 1 126 ? 0.329 -8.798 -14.596 1.00 92.56 126 TRP A CA 1
ATOM 936 C C . TRP A 1 126 ? -1.058 -8.175 -14.465 1.00 92.56 126 TRP A C 1
ATOM 938 O O . TRP A 1 126 ? -1.163 -6.969 -14.264 1.00 92.56 126 TRP A O 1
ATOM 948 N N . TRP A 1 127 ? -2.110 -8.988 -14.505 1.00 94.88 127 TRP A N 1
ATOM 949 C CA . TRP A 1 127 ? -3.466 -8.537 -14.228 1.00 94.88 127 TRP A CA 1
ATOM 950 C C . TRP A 1 127 ? -3.606 -8.062 -12.781 1.00 94.88 127 TRP A C 1
ATOM 952 O O . TRP A 1 127 ? -4.126 -6.979 -12.531 1.00 94.88 127 TRP A O 1
ATOM 962 N N . THR A 1 128 ? -3.063 -8.815 -11.818 1.00 93.38 128 THR A N 1
ATOM 963 C CA . THR A 1 128 ? -3.080 -8.408 -10.403 1.00 93.38 128 THR A CA 1
ATOM 964 C C . THR A 1 128 ? -2.240 -7.164 -10.122 1.00 93.38 128 THR A C 1
ATOM 966 O O . THR A 1 128 ? -2.571 -6.411 -9.212 1.00 93.38 128 THR A O 1
ATOM 969 N N . ALA A 1 129 ? -1.214 -6.876 -10.932 1.00 91.88 129 ALA A N 1
ATOM 970 C CA . ALA A 1 129 ? -0.422 -5.652 -10.797 1.00 91.88 129 ALA A CA 1
ATOM 971 C C . ALA A 1 129 ? -1.260 -4.370 -10.988 1.00 91.88 129 ALA A C 1
ATOM 973 O O . ALA A 1 129 ? -0.882 -3.313 -10.483 1.00 91.88 129 ALA A O 1
ATOM 974 N N . LEU A 1 130 ? -2.428 -4.456 -11.640 1.00 91.50 130 LEU A N 1
ATOM 975 C CA . LEU A 1 130 ? -3.383 -3.347 -11.749 1.00 91.50 130 LEU A CA 1
ATOM 976 C C . LEU A 1 130 ? -3.975 -2.922 -10.397 1.00 91.50 130 LEU A C 1
ATOM 978 O O . LEU A 1 130 ? -4.521 -1.827 -10.297 1.00 91.50 130 LEU A O 1
ATOM 982 N N . ALA A 1 131 ? -3.858 -3.745 -9.353 1.00 94.94 131 ALA A N 1
ATOM 983 C CA . ALA A 1 131 ? -4.327 -3.392 -8.019 1.00 94.94 131 ALA A CA 1
ATOM 984 C C . ALA A 1 131 ? -3.360 -2.456 -7.269 1.00 94.94 131 ALA A C 1
ATOM 986 O O . ALA A 1 131 ? -3.778 -1.785 -6.330 1.00 94.94 131 ALA A O 1
ATOM 987 N N . VAL A 1 132 ? -2.095 -2.335 -7.697 1.00 95.06 132 VAL A N 1
ATOM 988 C CA . VAL A 1 132 ? -1.105 -1.418 -7.096 1.00 95.06 132 VAL A CA 1
ATOM 989 C C . VAL A 1 132 ? -1.640 0.014 -6.910 1.00 95.06 132 VAL A C 1
ATOM 991 O O . VAL A 1 132 ? -1.559 0.512 -5.786 1.00 95.06 132 VAL A O 1
ATOM 994 N N . PRO A 1 133 ? -2.216 0.694 -7.926 1.00 93.94 133 PRO A N 1
ATOM 995 C CA . PRO A 1 133 ? -2.790 2.028 -7.732 1.00 93.94 133 PRO A CA 1
ATOM 996 C C . PRO A 1 133 ? -3.952 2.049 -6.731 1.00 93.94 133 PRO A C 1
ATOM 998 O O . PRO A 1 133 ? -4.084 3.018 -5.988 1.00 93.94 133 PRO A O 1
ATOM 1001 N N . VAL A 1 134 ? -4.762 0.988 -6.660 1.00 96.44 134 VAL A N 1
ATOM 1002 C CA . VAL A 1 134 ? -5.862 0.888 -5.687 1.00 96.44 134 VAL A CA 1
ATOM 1003 C C . VAL A 1 134 ? -5.301 0.861 -4.267 1.00 96.44 134 VAL A C 1
ATOM 1005 O O . VAL A 1 134 ? -5.700 1.673 -3.437 1.00 96.44 134 VAL A O 1
ATOM 1008 N N . PHE A 1 135 ? -4.315 0.003 -3.998 1.00 97.62 135 PHE A N 1
ATOM 1009 C CA . PHE A 1 135 ? -3.674 -0.067 -2.682 1.00 97.62 135 PHE A CA 1
ATOM 1010 C C . PHE A 1 135 ? -2.889 1.200 -2.334 1.00 97.62 135 PHE A C 1
ATOM 1012 O O . PHE A 1 135 ? -2.870 1.597 -1.174 1.00 97.62 135 PHE A O 1
ATOM 1019 N N . ALA A 1 136 ? -2.300 1.887 -3.317 1.00 96.19 136 ALA A N 1
ATOM 1020 C CA . ALA A 1 136 ? -1.668 3.185 -3.087 1.00 96.19 136 ALA A CA 1
ATOM 1021 C C . ALA A 1 136 ? -2.688 4.251 -2.643 1.00 96.19 136 ALA A C 1
ATOM 1023 O O . ALA A 1 136 ? -2.397 5.037 -1.742 1.00 96.19 136 ALA A O 1
ATOM 1024 N N . ILE A 1 137 ? -3.893 4.255 -3.227 1.00 96.81 137 ILE A N 1
ATOM 1025 C CA . ILE A 1 137 ? -4.986 5.151 -2.816 1.00 96.81 137 ILE A CA 1
ATOM 1026 C C . ILE A 1 137 ? -5.489 4.792 -1.416 1.00 96.81 137 ILE A C 1
ATOM 1028 O O . ILE A 1 137 ? -5.651 5.689 -0.591 1.00 96.81 137 ILE A O 1
ATOM 1032 N N . VAL A 1 138 ? -5.695 3.502 -1.127 1.00 97.81 138 VAL A N 1
ATOM 1033 C CA . VAL A 1 138 ? -6.076 3.040 0.219 1.00 97.81 138 VAL A CA 1
ATOM 1034 C C . VAL A 1 138 ? -5.037 3.496 1.239 1.00 97.81 138 VAL A C 1
ATOM 1036 O O . VAL A 1 138 ? -5.386 4.146 2.220 1.00 97.81 138 VAL A O 1
ATOM 1039 N N . ARG A 1 139 ? -3.750 3.270 0.962 1.00 97.69 139 ARG A N 1
ATOM 1040 C CA . ARG A 1 139 ? -2.664 3.679 1.852 1.00 97.69 139 ARG A CA 1
ATOM 1041 C C . ARG A 1 139 ? -2.612 5.194 2.061 1.00 97.69 139 ARG A C 1
ATOM 1043 O O . ARG A 1 139 ? -2.409 5.659 3.180 1.00 97.69 139 ARG A O 1
ATOM 1050 N N . LEU A 1 140 ? -2.835 5.983 1.009 1.00 96.94 140 LEU A N 1
ATOM 1051 C CA . LEU A 1 140 ? -2.937 7.437 1.129 1.00 96.94 140 LEU A CA 1
ATOM 1052 C C . LEU A 1 140 ? -4.114 7.845 2.029 1.00 96.94 140 LEU A C 1
ATOM 1054 O O . LEU A 1 140 ? -3.962 8.736 2.864 1.00 96.94 140 LEU A O 1
ATOM 1058 N N . ALA A 1 141 ? -5.265 7.183 1.896 1.00 96.50 141 ALA A N 1
ATOM 1059 C CA . ALA A 1 141 ? -6.423 7.433 2.746 1.00 96.50 141 ALA A CA 1
ATOM 1060 C C . ALA A 1 141 ? -6.135 7.088 4.216 1.00 96.50 141 ALA A C 1
ATOM 1062 O O . ALA A 1 141 ? -6.462 7.882 5.094 1.00 96.50 141 ALA A O 1
ATOM 1063 N N . GLU A 1 142 ? -5.453 5.978 4.502 1.00 97.81 142 GLU A N 1
ATOM 1064 C CA . GLU A 1 142 ? -5.025 5.629 5.866 1.00 97.81 142 GLU A CA 1
ATOM 1065 C C . GLU A 1 142 ? -4.136 6.712 6.491 1.00 97.81 142 GLU A C 1
ATOM 1067 O O . GLU A 1 142 ? -4.283 7.023 7.670 1.00 97.81 142 GLU A O 1
ATOM 1072 N N . ILE A 1 143 ? -3.232 7.308 5.708 1.00 96.81 143 ILE A N 1
ATOM 1073 C CA . ILE A 1 143 ? -2.293 8.336 6.183 1.00 96.81 143 ILE A CA 1
ATOM 1074 C C . ILE A 1 143 ? -2.980 9.697 6.363 1.00 96.81 143 ILE A C 1
ATOM 1076 O O . ILE A 1 143 ? -2.639 10.441 7.280 1.00 96.81 143 ILE A O 1
ATOM 1080 N N . VAL A 1 144 ? -3.929 10.050 5.493 1.00 96.81 144 VAL A N 1
ATOM 1081 C CA . VAL A 1 144 ? -4.515 11.401 5.456 1.00 96.81 144 VAL A CA 1
ATOM 1082 C C . VAL A 1 144 ? -5.836 11.489 6.220 1.00 96.81 144 VAL A C 1
ATOM 1084 O O . VAL A 1 144 ? -6.083 12.481 6.904 1.00 96.81 144 VAL A O 1
ATOM 1087 N N . VAL A 1 145 ? -6.690 10.469 6.120 1.00 95.69 145 VAL A N 1
ATOM 1088 C CA . VAL A 1 145 ? -8.075 10.508 6.618 1.00 95.69 145 VAL A CA 1
ATOM 1089 C C . VAL A 1 145 ? -8.174 10.034 8.065 1.00 95.69 145 VAL A C 1
ATOM 1091 O O . VAL A 1 145 ? -8.892 10.642 8.857 1.00 95.69 145 VAL A O 1
ATOM 1094 N N . TYR A 1 146 ? -7.454 8.973 8.441 1.00 96.00 146 TYR A N 1
ATOM 1095 C CA . TYR A 1 146 ? -7.597 8.369 9.769 1.00 96.00 146 TYR A CA 1
ATOM 1096 C C . TYR A 1 146 ? -6.987 9.195 10.922 1.00 96.00 146 TYR A C 1
ATOM 1098 O O . TYR A 1 146 ? -7.649 9.340 11.953 1.00 96.00 146 TYR A O 1
ATOM 1106 N N . PRO A 1 147 ? -5.785 9.803 10.808 1.00 96.38 147 PRO A N 1
ATOM 1107 C CA . PRO A 1 147 ? -5.177 10.517 11.935 1.00 96.38 147 PRO A CA 1
ATOM 1108 C C . PRO A 1 147 ? -5.989 11.708 12.474 1.00 96.38 147 PRO A C 1
ATOM 1110 O O . PRO A 1 147 ? -5.985 11.915 13.691 1.00 96.38 147 PRO A O 1
ATOM 1113 N N . PRO A 1 148 ? -6.713 12.490 11.648 1.00 96.81 148 PRO A N 1
ATOM 1114 C CA . PRO A 1 148 ? -7.687 13.452 12.157 1.00 96.81 148 PRO A CA 1
ATOM 1115 C C . PRO A 1 148 ? -8.768 12.813 13.041 1.00 96.81 148 PRO A C 1
ATOM 1117 O O . PRO A 1 148 ? -9.063 13.348 14.109 1.00 96.81 148 PRO A O 1
ATOM 1120 N N . LEU A 1 149 ? -9.313 11.651 12.659 1.00 95.12 149 LEU A N 1
ATOM 1121 C CA . LEU A 1 149 ? -10.355 10.956 13.428 1.00 95.12 149 LEU A CA 1
ATOM 1122 C C . LEU A 1 149 ? -9.844 10.494 14.798 1.00 95.12 149 LEU A C 1
ATOM 1124 O O . LEU A 1 149 ? -10.519 10.707 15.803 1.00 95.12 149 LEU A O 1
ATOM 1128 N N . VAL A 1 150 ? -8.619 9.964 14.861 1.00 95.44 150 VAL A N 1
ATOM 1129 C CA . VAL A 1 150 ? -7.935 9.616 16.125 1.00 95.44 150 VAL A CA 1
ATOM 1130 C C . VAL A 1 150 ? -7.925 10.799 17.098 1.00 95.44 150 VAL A C 1
ATOM 1132 O O . VAL A 1 150 ? -8.134 10.627 18.295 1.00 95.44 150 VAL A O 1
ATOM 1135 N N . LYS A 1 151 ? -7.729 12.022 16.596 1.00 94.44 151 LYS A N 1
ATOM 1136 C CA . LYS A 1 151 ? -7.668 13.225 17.438 1.00 94.44 151 LYS A CA 1
ATOM 1137 C C . LYS A 1 151 ? -9.044 13.757 17.830 1.00 94.44 151 LYS A C 1
ATOM 1139 O O . LYS A 1 151 ? -9.210 14.169 18.974 1.00 94.44 151 LYS A O 1
ATOM 1144 N N . ILE A 1 152 ? -9.990 13.783 16.891 1.00 95.69 152 ILE A N 1
ATOM 1145 C CA . ILE A 1 152 ? -11.289 14.454 17.065 1.00 95.69 152 ILE A CA 1
ATOM 1146 C C . ILE A 1 152 ? -12.248 13.609 17.904 1.00 95.69 152 ILE A C 1
ATOM 1148 O O . ILE A 1 152 ? -12.912 14.140 18.787 1.00 95.69 152 ILE A O 1
ATOM 1152 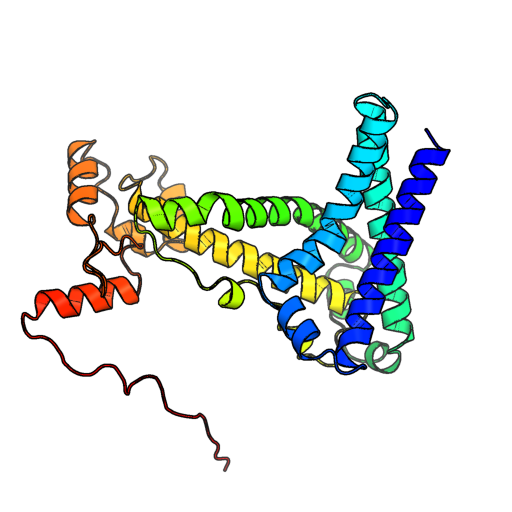N N . ILE A 1 153 ? -12.319 12.305 17.631 1.00 94.75 153 ILE A N 1
ATOM 1153 C CA . ILE A 1 153 ? -13.277 11.386 18.267 1.00 94.75 153 ILE A CA 1
ATOM 1154 C C . ILE A 1 153 ? -12.585 10.293 19.089 1.00 94.75 153 ILE A C 1
ATOM 1156 O O . ILE A 1 153 ? -13.226 9.324 19.482 1.00 94.75 153 ILE A O 1
ATOM 1160 N N . HIS A 1 154 ? -11.286 10.443 19.362 1.00 95.06 154 HIS A N 1
ATOM 1161 C CA . HIS A 1 154 ? -10.512 9.559 20.242 1.00 95.06 154 HIS A CA 1
ATOM 1162 C C . HIS A 1 154 ? -10.529 8.073 19.832 1.00 95.06 154 HIS A C 1
ATOM 1164 O O . HIS A 1 154 ? -10.595 7.173 20.673 1.00 95.06 154 HIS A O 1
ATOM 1170 N N . LEU A 1 155 ? -10.469 7.808 18.522 1.00 95.06 155 LEU A N 1
ATOM 1171 C CA . LEU A 1 155 ? -10.211 6.462 17.999 1.00 95.06 155 LEU A CA 1
ATOM 1172 C C . LEU A 1 155 ? -8.784 6.000 18.347 1.00 95.06 155 LEU A C 1
ATOM 1174 O O . LEU A 1 155 ? -7.902 6.837 18.554 1.00 95.06 155 LEU A O 1
ATOM 1178 N N . PRO A 1 156 ? -8.511 4.684 18.379 1.00 93.56 156 PRO A N 1
ATOM 1179 C CA . PRO A 1 156 ? -7.169 4.181 18.649 1.00 93.56 156 PRO A CA 1
ATOM 1180 C C . PRO A 1 156 ? -6.190 4.563 17.533 1.00 93.56 156 PRO A C 1
ATOM 1182 O O . PRO A 1 156 ? -6.467 4.395 16.343 1.00 93.56 156 PRO A O 1
ATOM 1185 N N . ALA A 1 157 ? -5.007 5.033 17.922 1.00 93.81 157 ALA A N 1
ATOM 1186 C CA . ALA A 1 157 ? -3.874 5.128 17.012 1.00 93.81 157 ALA A CA 1
ATOM 1187 C C . ALA A 1 157 ? -3.286 3.729 16.774 1.00 93.81 157 ALA A C 1
ATOM 1189 O O . ALA A 1 157 ? -3.086 2.972 17.724 1.00 93.81 157 ALA A O 1
ATOM 1190 N N . TYR A 1 158 ? -2.971 3.411 15.519 1.00 94.44 158 TYR A N 1
ATOM 1191 C CA . TYR A 1 158 ? -2.337 2.147 15.154 1.00 94.44 158 TYR A CA 1
ATOM 1192 C C . TYR A 1 158 ? -0.844 2.315 14.912 1.00 94.44 158 TYR A C 1
ATOM 1194 O O . TYR A 1 158 ? -0.415 3.258 14.241 1.00 94.44 158 TYR A O 1
ATOM 1202 N N . ASP A 1 159 ? -0.054 1.357 15.402 1.00 94.50 159 ASP A N 1
ATOM 1203 C CA . ASP A 1 159 ? 1.341 1.229 14.996 1.00 94.50 159 ASP A CA 1
ATOM 1204 C C . ASP A 1 159 ? 1.410 0.701 13.560 1.00 94.50 159 ASP A C 1
ATOM 1206 O O . ASP A 1 159 ? 1.384 -0.503 13.300 1.00 94.50 159 ASP A O 1
ATOM 1210 N N . THR A 1 160 ? 1.487 1.629 12.608 1.00 95.31 160 THR A N 1
ATOM 1211 C CA . THR A 1 160 ? 1.523 1.297 11.180 1.00 95.31 160 THR A CA 1
ATOM 1212 C C . THR A 1 160 ? 2.691 0.386 10.800 1.00 95.31 160 THR A C 1
ATOM 1214 O O . THR A 1 160 ? 2.563 -0.345 9.824 1.00 95.31 160 THR A O 1
ATOM 1217 N N . LYS A 1 161 ? 3.791 0.353 11.568 1.00 95.62 161 LYS A N 1
ATOM 1218 C CA . LYS A 1 161 ? 4.933 -0.540 11.308 1.00 95.62 161 LYS A CA 1
ATOM 1219 C C . LYS A 1 161 ? 4.587 -2.005 11.514 1.00 95.62 161 LYS A C 1
ATOM 1221 O O . LYS A 1 161 ? 5.070 -2.848 10.762 1.00 95.62 161 LYS A O 1
ATOM 1226 N N . GLY A 1 162 ? 3.726 -2.305 12.487 1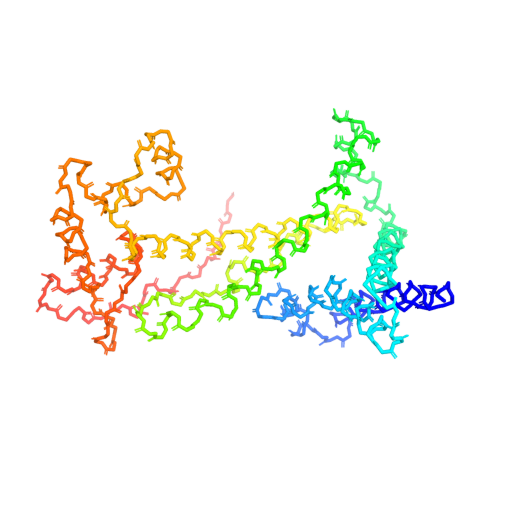.00 95.25 162 GLY A N 1
ATOM 1227 C CA . GLY A 1 162 ? 3.250 -3.662 12.757 1.00 95.25 162 GLY A CA 1
ATOM 1228 C C . GLY A 1 162 ? 2.466 -4.272 11.591 1.00 95.25 162 GLY A C 1
ATOM 1229 O O . GLY A 1 162 ? 2.474 -5.488 11.422 1.00 95.25 162 GLY A O 1
ATOM 1230 N N . TYR A 1 163 ? 1.858 -3.429 10.752 1.00 96.69 163 TYR A N 1
ATOM 1231 C CA . TYR A 1 163 ? 1.094 -3.846 9.573 1.00 96.69 163 TYR A CA 1
ATOM 1232 C C . TYR A 1 163 ? 1.891 -3.694 8.274 1.00 96.69 163 TYR A C 1
ATOM 1234 O O . TYR A 1 163 ? 1.891 -4.584 7.429 1.00 96.69 163 TYR A O 1
ATOM 1242 N N . ILE A 1 164 ? 2.560 -2.553 8.103 1.00 97.12 164 ILE A N 1
ATOM 1243 C CA . ILE A 1 164 ? 3.187 -2.124 6.853 1.00 97.12 164 ILE A CA 1
ATOM 1244 C C . ILE A 1 164 ? 4.699 -2.260 6.984 1.00 97.12 164 ILE A C 1
ATOM 1246 O O . ILE A 1 164 ? 5.420 -1.312 7.305 1.00 97.12 164 ILE A O 1
ATOM 1250 N N . ASN A 1 165 ? 5.183 -3.466 6.730 1.00 95.44 165 ASN A N 1
ATOM 1251 C CA . ASN A 1 165 ? 6.602 -3.769 6.642 1.00 95.44 165 ASN A CA 1
ATOM 1252 C C . ASN A 1 165 ? 6.848 -4.868 5.604 1.00 95.44 165 ASN A C 1
ATOM 1254 O O . ASN A 1 165 ? 5.941 -5.610 5.234 1.00 95.44 165 ASN A O 1
ATOM 1258 N N . VAL A 1 166 ? 8.087 -4.961 5.128 1.00 92.00 166 VAL A N 1
ATOM 1259 C CA . VAL A 1 166 ? 8.545 -6.069 4.290 1.00 92.00 166 VAL A CA 1
ATOM 1260 C C . VAL A 1 166 ? 9.447 -6.984 5.112 1.00 92.00 166 VAL A C 1
ATOM 1262 O O . VAL A 1 166 ? 10.584 -6.656 5.449 1.00 92.00 166 VAL A O 1
ATOM 1265 N N . SER A 1 167 ? 8.943 -8.172 5.430 1.00 86.19 167 SER A N 1
ATOM 1266 C CA . SER A 1 167 ? 9.610 -9.149 6.301 1.00 86.19 167 SER A CA 1
ATOM 1267 C C . SER A 1 167 ? 9.824 -10.504 5.626 1.00 86.19 167 SER A C 1
ATOM 1269 O O . SER A 1 167 ? 10.698 -11.279 6.029 1.00 86.19 167 SER A O 1
ATOM 1271 N N . ARG A 1 168 ? 9.102 -10.798 4.535 1.00 78.75 168 ARG A N 1
ATOM 1272 C CA . ARG A 1 168 ? 9.203 -12.088 3.823 1.00 78.75 168 ARG A CA 1
ATOM 1273 C C . ARG A 1 168 ? 10.520 -12.302 3.072 1.00 78.75 168 ARG A C 1
ATOM 1275 O O . ARG A 1 168 ? 10.816 -13.413 2.638 1.00 78.75 168 ARG A O 1
ATOM 1282 N N . GLN A 1 169 ? 11.361 -11.276 2.996 1.00 67.25 169 GLN A N 1
ATOM 1283 C CA . GLN A 1 169 ? 12.738 -11.353 2.498 1.00 67.25 169 GLN A CA 1
ATOM 1284 C C . GLN A 1 169 ? 13.689 -12.204 3.357 1.00 67.25 169 GLN A C 1
ATOM 1286 O O . GLN A 1 169 ? 14.802 -12.476 2.921 1.00 67.25 169 GLN A O 1
ATOM 1291 N N . LYS A 1 170 ? 13.239 -12.697 4.521 1.00 68.44 170 LYS A N 1
ATOM 1292 C CA . LYS A 1 170 ? 13.944 -13.721 5.316 1.00 68.44 170 LYS A CA 1
ATOM 1293 C C . LYS A 1 170 ? 14.188 -15.042 4.572 1.00 68.44 170 LYS A C 1
ATOM 1295 O O . LYS A 1 170 ? 14.980 -15.861 5.019 1.00 68.44 170 LYS A O 1
ATOM 1300 N N . HIS A 1 171 ? 13.499 -15.280 3.456 1.00 72.94 171 HIS A N 1
ATOM 1301 C CA . HIS A 1 171 ? 13.761 -16.435 2.605 1.00 72.94 171 HIS A CA 1
ATOM 1302 C C . HIS A 1 171 ? 14.910 -16.124 1.634 1.00 72.94 171 HIS A C 1
ATOM 1304 O O . HIS A 1 171 ? 14.707 -15.466 0.612 1.00 72.94 171 HIS A O 1
ATOM 1310 N N . GLU A 1 172 ? 16.103 -16.648 1.936 1.00 68.31 172 GLU A N 1
ATOM 1311 C CA . GLU A 1 172 ? 17.379 -16.384 1.238 1.00 68.31 172 GLU A CA 1
ATOM 1312 C C . GLU A 1 172 ? 17.381 -16.695 -0.273 1.00 68.31 172 GLU A C 1
ATOM 1314 O O . GLU A 1 172 ? 18.287 -16.293 -1.002 1.00 68.31 172 GLU A O 1
ATOM 1319 N N . HIS A 1 173 ? 16.358 -17.384 -0.783 1.00 82.81 173 HIS A N 1
ATOM 1320 C CA . HIS A 1 173 ? 16.287 -17.837 -2.176 1.00 82.81 173 HIS A CA 1
ATOM 1321 C C . HIS A 1 173 ? 15.168 -17.188 -3.001 1.00 82.81 173 HIS A C 1
ATOM 1323 O O . HIS A 1 173 ? 14.916 -17.595 -4.138 1.00 82.81 173 HIS A O 1
ATOM 1329 N N . LEU A 1 174 ? 14.510 -16.147 -2.477 1.00 90.12 174 LEU A N 1
ATOM 1330 C CA . LEU A 1 174 ? 13.584 -15.341 -3.272 1.00 90.12 174 LEU A CA 1
ATOM 1331 C C . LEU A 1 174 ? 14.363 -14.491 -4.283 1.00 90.12 174 LEU A C 1
ATOM 1333 O O . LEU A 1 174 ? 15.025 -13.513 -3.935 1.00 90.12 174 LEU A O 1
ATOM 1337 N N . VAL A 1 175 ? 14.258 -14.844 -5.567 1.00 93.31 175 VAL A N 1
ATOM 1338 C CA . VAL A 1 175 ? 14.974 -14.164 -6.658 1.00 93.31 175 VAL A CA 1
ATOM 1339 C C . VAL A 1 175 ? 14.056 -13.793 -7.823 1.00 93.31 175 VAL A C 1
ATOM 1341 O O . VAL A 1 175 ? 12.993 -14.382 -8.022 1.00 93.31 175 VAL A O 1
ATOM 1344 N N . GLY A 1 176 ? 14.473 -12.784 -8.594 1.00 94.25 176 GLY A N 1
ATOM 1345 C CA . GLY A 1 176 ? 13.692 -12.166 -9.673 1.00 94.25 176 GLY A CA 1
ATOM 1346 C C . GLY A 1 176 ? 12.218 -11.947 -9.354 1.00 94.25 176 GLY A C 1
ATOM 1347 O O . GLY A 1 176 ? 11.870 -11.270 -8.388 1.00 94.25 176 GLY A O 1
ATOM 1348 N N . ALA A 1 177 ? 11.367 -12.555 -10.183 1.00 93.62 177 ALA A N 1
ATOM 1349 C CA . ALA A 1 177 ? 9.916 -12.458 -10.077 1.00 93.62 177 ALA A CA 1
ATOM 1350 C C . ALA A 1 177 ? 9.380 -12.937 -8.723 1.00 93.62 177 ALA A C 1
ATOM 1352 O O . ALA A 1 177 ? 8.528 -12.270 -8.150 1.00 93.62 177 ALA A O 1
ATOM 1353 N N . ASP A 1 178 ? 9.909 -14.035 -8.172 1.00 94.00 178 ASP A N 1
ATOM 1354 C CA . ASP A 1 178 ? 9.423 -14.556 -6.886 1.00 94.00 178 ASP A CA 1
ATOM 1355 C C . ASP A 1 178 ? 9.650 -13.529 -5.768 1.00 94.00 178 ASP A C 1
ATOM 1357 O O . ASP A 1 178 ? 8.796 -13.361 -4.905 1.00 94.00 178 ASP A O 1
ATOM 1361 N N . ARG A 1 179 ? 10.764 -12.783 -5.821 1.00 93.81 179 ARG A N 1
ATOM 1362 C CA . ARG A 1 179 ? 11.050 -11.713 -4.857 1.00 93.81 179 ARG A CA 1
ATOM 1363 C C . ARG A 1 179 ? 10.103 -10.529 -5.005 1.00 93.81 179 ARG A C 1
ATOM 1365 O O . ARG A 1 179 ? 9.550 -10.089 -4.006 1.00 93.81 179 ARG A O 1
ATOM 1372 N N . ILE A 1 180 ? 9.914 -10.025 -6.225 1.00 93.56 180 ILE A N 1
ATOM 1373 C CA . ILE A 1 180 ? 9.023 -8.882 -6.478 1.00 93.56 180 ILE A CA 1
ATOM 1374 C C . ILE A 1 180 ? 7.604 -9.183 -6.021 1.00 93.56 180 ILE A C 1
ATOM 1376 O O . ILE A 1 180 ? 7.022 -8.392 -5.286 1.00 93.56 180 ILE A O 1
ATOM 1380 N N . TRP A 1 181 ? 7.057 -10.330 -6.421 1.00 93.75 181 TRP A N 1
ATOM 1381 C CA . TRP A 1 181 ? 5.679 -10.666 -6.078 1.00 93.75 181 TRP A CA 1
ATOM 1382 C C . TRP A 1 181 ? 5.521 -10.957 -4.591 1.00 93.75 181 TRP A C 1
ATOM 1384 O O . TRP A 1 181 ? 4.494 -10.624 -4.016 1.00 93.75 181 TRP A O 1
ATOM 1394 N N . CYS A 1 182 ? 6.557 -11.490 -3.940 1.00 93.25 182 CYS A N 1
ATOM 1395 C CA . CYS A 1 182 ? 6.558 -11.630 -2.492 1.00 93.25 182 CYS A CA 1
ATOM 1396 C C . CYS A 1 182 ? 6.510 -10.269 -1.780 1.00 93.25 182 CYS A C 1
ATOM 1398 O O . CYS A 1 182 ? 5.679 -10.100 -0.895 1.00 93.25 182 CYS A O 1
ATOM 1400 N N . LEU A 1 183 ? 7.330 -9.296 -2.201 1.00 93.62 183 LEU A N 1
ATOM 1401 C CA . LEU A 1 183 ? 7.316 -7.931 -1.655 1.00 93.62 183 LEU 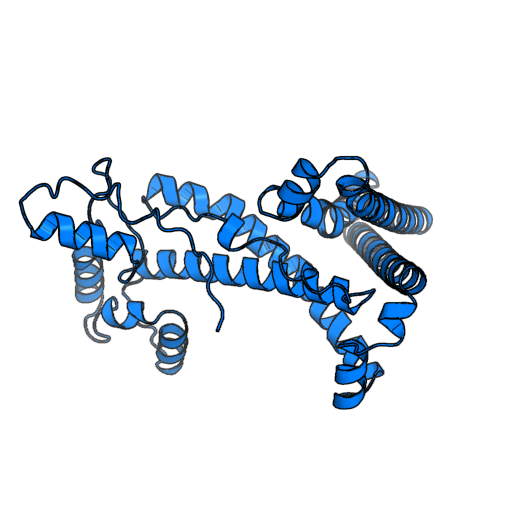A CA 1
ATOM 1402 C C . LEU A 1 183 ? 5.975 -7.231 -1.900 1.00 93.62 183 LEU A C 1
ATOM 1404 O O . LEU A 1 183 ? 5.439 -6.600 -0.993 1.00 93.62 183 LEU A O 1
ATOM 1408 N N . TYR A 1 184 ? 5.420 -7.382 -3.106 1.00 94.56 184 TYR A N 1
ATOM 1409 C CA . TYR A 1 184 ? 4.093 -6.873 -3.446 1.00 94.56 184 TYR A CA 1
ATOM 1410 C C . TYR A 1 184 ? 3.023 -7.445 -2.513 1.00 94.56 184 TYR A C 1
ATOM 1412 O O . TYR A 1 184 ? 2.278 -6.681 -1.909 1.00 94.56 184 TYR A O 1
ATOM 1420 N N . CYS A 1 185 ? 2.974 -8.770 -2.353 1.00 94.06 185 CYS A N 1
ATOM 1421 C CA . CYS A 1 185 ? 1.993 -9.412 -1.486 1.00 94.06 185 CYS A CA 1
ATOM 1422 C C . CYS A 1 185 ? 2.166 -9.017 -0.015 1.00 94.06 185 CYS A C 1
ATOM 1424 O O . CYS A 1 185 ? 1.161 -8.863 0.672 1.00 94.06 185 CYS A O 1
ATOM 1426 N N . ASP A 1 186 ? 3.402 -8.863 0.472 1.00 94.94 186 ASP A N 1
ATOM 1427 C CA . ASP A 1 186 ? 3.676 -8.451 1.856 1.00 94.94 186 ASP A CA 1
ATOM 1428 C C . ASP A 1 186 ? 3.115 -7.049 2.124 1.00 94.94 186 ASP A C 1
ATOM 1430 O O . ASP A 1 186 ? 2.289 -6.865 3.016 1.00 94.94 186 ASP A O 1
ATOM 1434 N N . TRP A 1 187 ? 3.464 -6.088 1.261 1.00 96.31 187 TRP A N 1
ATOM 1435 C CA . TRP A 1 187 ? 2.961 -4.719 1.344 1.00 96.31 187 TRP A CA 1
ATOM 1436 C C . TRP A 1 187 ? 1.436 -4.652 1.199 1.00 96.31 187 TRP A C 1
ATOM 1438 O O . TRP A 1 187 ? 0.760 -4.082 2.050 1.00 96.31 187 TRP A O 1
ATOM 1448 N N . MET A 1 188 ? 0.883 -5.274 0.155 1.00 96.69 188 MET A N 1
ATOM 1449 C CA . MET A 1 188 ? -0.550 -5.267 -0.144 1.00 96.69 188 MET A CA 1
ATOM 1450 C C . MET A 1 188 ? -1.384 -5.835 1.010 1.00 96.69 188 MET A C 1
ATOM 1452 O O . MET A 1 188 ? -2.389 -5.245 1.403 1.00 96.69 188 MET A O 1
ATOM 1456 N N . THR A 1 189 ? -0.965 -6.980 1.555 1.00 96.06 189 THR A N 1
ATOM 1457 C CA . THR A 1 189 ? -1.669 -7.630 2.669 1.00 96.06 189 THR A CA 1
ATOM 1458 C C . THR A 1 189 ? -1.580 -6.780 3.930 1.00 96.06 189 THR A C 1
ATOM 1460 O O . THR A 1 189 ? -2.563 -6.689 4.661 1.00 96.06 189 THR A O 1
ATOM 1463 N N . GLY A 1 190 ? -0.439 -6.123 4.162 1.00 97.19 190 GLY A N 1
ATOM 1464 C CA . GLY A 1 190 ? -0.272 -5.163 5.247 1.00 97.19 190 GLY A CA 1
ATOM 1465 C C . GLY A 1 190 ? -1.254 -3.998 5.142 1.00 97.19 190 GLY A C 1
ATOM 1466 O O . GLY A 1 190 ? -1.972 -3.725 6.103 1.00 97.19 190 GLY A O 1
ATOM 1467 N N . VAL A 1 191 ? -1.323 -3.351 3.969 1.00 98.06 191 VAL A N 1
ATOM 1468 C CA . VAL A 1 191 ? -2.258 -2.240 3.697 1.00 98.06 191 VAL A CA 1
ATOM 1469 C C . VAL A 1 191 ? -3.690 -2.700 3.938 1.00 98.06 191 VAL A C 1
ATOM 1471 O O . VAL A 1 191 ? -4.415 -2.097 4.716 1.00 98.06 191 VAL A O 1
ATOM 1474 N N . TRP A 1 192 ? -4.095 -3.826 3.351 1.00 97.50 192 TRP A N 1
ATOM 1475 C CA . TRP A 1 192 ? -5.463 -4.314 3.516 1.00 97.50 192 TRP A CA 1
ATOM 1476 C C . TRP A 1 192 ? -5.810 -4.671 4.967 1.00 97.50 192 TRP A C 1
ATOM 1478 O O . TRP A 1 192 ? -6.902 -4.353 5.437 1.00 97.50 192 TRP A O 1
ATOM 1488 N N . SER A 1 193 ? -4.880 -5.295 5.694 1.00 96.38 193 SER A N 1
ATOM 1489 C CA . SER A 1 193 ? -5.068 -5.639 7.110 1.00 96.38 193 SER A CA 1
ATOM 1490 C C . SER A 1 193 ? -5.235 -4.389 7.975 1.00 96.38 193 SER A C 1
ATOM 1492 O O . SER A 1 193 ? -6.144 -4.337 8.800 1.00 96.38 193 SER A O 1
ATOM 1494 N N . LEU A 1 194 ? -4.405 -3.361 7.760 1.00 97.25 194 LEU A N 1
ATOM 1495 C CA . LEU A 1 194 ? -4.522 -2.088 8.474 1.00 97.25 194 LEU A CA 1
ATOM 1496 C C . LEU A 1 194 ? -5.836 -1.374 8.137 1.00 97.25 194 LEU A C 1
ATOM 1498 O O . LEU A 1 194 ? -6.536 -0.923 9.041 1.00 97.25 194 LEU A O 1
ATOM 1502 N N . GLY A 1 195 ? -6.195 -1.304 6.855 1.00 96.75 195 GLY A N 1
ATOM 1503 C CA . GLY A 1 195 ? -7.456 -0.721 6.409 1.00 96.75 195 GLY A CA 1
ATOM 1504 C C . GLY A 1 195 ? -8.677 -1.430 6.998 1.00 96.75 195 GLY A C 1
ATOM 1505 O O . GLY A 1 195 ? -9.624 -0.766 7.412 1.00 96.75 195 GLY A O 1
ATOM 1506 N N . THR A 1 196 ? -8.640 -2.761 7.105 1.00 94.38 196 THR A N 1
ATOM 1507 C CA . THR A 1 196 ? -9.702 -3.565 7.736 1.00 94.38 196 THR A CA 1
ATOM 1508 C C . THR A 1 196 ? -9.838 -3.232 9.217 1.00 94.38 196 THR A C 1
ATOM 1510 O O . THR A 1 196 ? -10.941 -3.001 9.702 1.00 94.38 196 THR A O 1
ATOM 1513 N N . GLU A 1 197 ? -8.719 -3.129 9.928 1.00 93.62 197 GLU A N 1
ATOM 1514 C CA . GLU A 1 197 ? -8.699 -2.780 11.347 1.00 93.62 197 GLU A CA 1
ATOM 1515 C C . GLU A 1 197 ? -9.184 -1.332 11.598 1.00 93.62 197 GLU A C 1
ATOM 1517 O O . GLU A 1 197 ? -9.954 -1.066 12.525 1.00 93.62 197 GLU A O 1
ATOM 1522 N N . ILE A 1 198 ? -8.824 -0.392 10.719 1.00 95.25 198 ILE A N 1
ATOM 1523 C CA . ILE A 1 198 ? -9.363 0.976 10.719 1.00 95.25 198 ILE A CA 1
ATOM 1524 C C . ILE A 1 198 ? -10.875 0.969 10.465 1.00 95.25 198 ILE A C 1
ATOM 1526 O O . ILE A 1 198 ? -11.627 1.612 11.202 1.00 95.25 198 ILE A O 1
ATOM 1530 N N . LEU A 1 199 ? -11.332 0.237 9.446 1.00 93.94 199 LEU A N 1
ATOM 1531 C CA . LEU A 1 199 ? -12.746 0.149 9.089 1.00 93.94 199 LEU A CA 1
ATOM 1532 C C . LEU A 1 199 ? -13.568 -0.469 10.221 1.00 93.94 199 LEU A C 1
ATOM 1534 O O . LEU A 1 199 ? -14.653 0.024 10.512 1.00 93.94 199 LEU A O 1
ATOM 1538 N N . ARG A 1 200 ? -13.025 -1.473 10.913 1.00 92.31 200 ARG A N 1
ATOM 1539 C CA . ARG A 1 200 ? -13.650 -2.093 12.084 1.00 92.31 200 ARG A CA 1
ATOM 1540 C C . ARG A 1 200 ? -13.959 -1.078 13.182 1.00 92.31 200 ARG A C 1
ATOM 1542 O O . ARG A 1 200 ? -15.062 -1.096 13.726 1.00 92.31 200 ARG A O 1
ATOM 1549 N N . ASN A 1 201 ? -13.035 -0.159 13.487 1.00 92.25 201 ASN A N 1
ATOM 1550 C CA . ASN A 1 201 ? -13.320 0.932 14.430 1.00 92.25 201 ASN A CA 1
ATOM 1551 C C . ASN A 1 201 ? -14.384 1.883 13.917 1.00 92.25 201 ASN A C 1
ATOM 1553 O O . ASN A 1 201 ? -15.253 2.282 14.683 1.00 92.25 201 ASN A O 1
ATOM 1557 N N . ILE A 1 202 ? -14.279 2.292 12.651 1.00 92.31 202 ILE A N 1
ATOM 1558 C CA . ILE A 1 202 ? -15.203 3.261 12.060 1.00 92.31 202 ILE A CA 1
ATOM 1559 C C . ILE A 1 202 ? -16.624 2.694 12.094 1.00 92.31 202 ILE A C 1
ATOM 1561 O O . ILE A 1 202 ? -17.532 3.379 12.557 1.00 92.31 202 ILE A O 1
ATOM 1565 N N . GLU A 1 203 ? -16.806 1.443 11.673 1.00 90.75 203 GLU A N 1
ATOM 1566 C CA . GLU A 1 203 ? -18.109 0.779 11.678 1.00 90.75 203 GLU A CA 1
ATOM 1567 C C . GLU A 1 203 ? -18.641 0.609 13.104 1.00 90.75 203 GLU A C 1
ATOM 1569 O O . GLU A 1 203 ? -19.782 0.975 13.375 1.00 90.75 203 GLU A O 1
ATOM 1574 N N . SER A 1 204 ? -17.799 0.152 14.037 1.00 89.38 204 SER A N 1
ATOM 1575 C CA . SER A 1 204 ? -18.199 -0.008 15.443 1.00 89.38 204 SER A CA 1
ATOM 1576 C C . SER A 1 204 ? -18.591 1.319 16.094 1.00 89.38 204 SER A C 1
ATOM 1578 O O . SER A 1 204 ? -19.519 1.356 16.895 1.00 89.38 204 SER A O 1
ATOM 1580 N N . PHE A 1 205 ? -17.897 2.408 15.753 1.00 91.88 205 PHE A N 1
ATOM 1581 C CA . PHE A 1 205 ? -18.142 3.729 16.325 1.00 91.88 205 PHE A CA 1
ATOM 1582 C C . PHE A 1 205 ? -19.408 4.389 15.772 1.00 91.88 205 PHE A C 1
ATOM 1584 O O . PHE A 1 205 ? -20.178 4.971 16.532 1.00 91.88 205 PHE A O 1
ATOM 1591 N N . TRP A 1 206 ? -19.628 4.320 14.457 1.00 90.56 206 TRP A N 1
ATOM 1592 C CA . TRP A 1 206 ? -20.696 5.079 13.801 1.00 90.56 206 TRP A CA 1
ATOM 1593 C C . TRP A 1 206 ? -21.993 4.302 13.594 1.00 90.56 206 TRP A C 1
ATOM 1595 O O . TRP A 1 206 ? -23.058 4.921 13.561 1.00 90.56 206 TRP A O 1
ATOM 1605 N N . CYS A 1 207 ? -21.932 2.984 13.395 1.00 86.94 207 CYS A N 1
ATOM 1606 C CA . CYS A 1 207 ? -23.051 2.235 12.833 1.00 86.94 207 CYS A CA 1
ATOM 1607 C C . CYS A 1 207 ? -23.507 1.084 13.745 1.00 86.94 207 CYS A C 1
ATOM 1609 O O . CYS A 1 207 ? -23.113 -0.067 13.559 1.00 86.94 207 CYS A O 1
ATOM 1611 N N . PRO A 1 208 ? -24.435 1.344 14.683 1.00 90.94 208 PRO A N 1
ATOM 1612 C CA . PRO A 1 208 ? -25.089 0.290 15.452 1.00 90.94 208 PRO A CA 1
ATOM 1613 C C . PRO A 1 208 ? -26.202 -0.416 14.653 1.00 90.94 208 PRO A C 1
ATOM 1615 O O . PRO A 1 208 ? -27.005 -1.141 15.231 1.00 90.94 208 PRO A O 1
ATOM 1618 N N . LEU A 1 209 ? -26.318 -0.201 13.340 1.00 91.94 209 LEU A N 1
ATOM 1619 C CA . LEU A 1 209 ? -27.439 -0.688 12.536 1.00 91.94 209 LEU A CA 1
ATOM 1620 C C . LEU A 1 209 ? -27.075 -1.939 11.736 1.00 91.94 209 LEU A C 1
ATOM 1622 O O . LEU A 1 209 ? -26.090 -1.959 11.001 1.00 91.94 209 LEU A O 1
ATOM 1626 N N . ARG A 1 210 ? -27.949 -2.950 11.796 1.00 91.19 210 ARG A N 1
ATOM 1627 C CA . ARG A 1 210 ? -27.889 -4.107 10.894 1.00 91.19 210 ARG A CA 1
ATOM 1628 C C . ARG A 1 210 ? -28.242 -3.687 9.469 1.00 91.19 210 ARG A C 1
ATOM 1630 O O . ARG A 1 210 ? -29.127 -2.860 9.245 1.00 91.19 210 ARG A O 1
ATOM 1637 N N . TYR A 1 211 ? -27.606 -4.319 8.488 1.00 91.25 211 TYR A N 1
ATOM 1638 C CA . TYR A 1 211 ? -28.015 -4.175 7.095 1.00 91.25 211 TYR A CA 1
ATOM 1639 C C . TYR A 1 211 ? -29.350 -4.888 6.850 1.00 91.25 211 TYR A C 1
ATOM 1641 O O . TYR A 1 211 ? -29.606 -5.961 7.389 1.00 91.25 211 TYR A O 1
ATOM 1649 N N . GLY A 1 212 ? -30.180 -4.343 5.957 1.00 91.69 212 GLY A N 1
ATOM 1650 C CA . GLY A 1 212 ? -31.437 -4.995 5.561 1.00 91.69 212 GLY A CA 1
ATOM 1651 C C . GLY A 1 212 ? -31.249 -6.317 4.797 1.00 91.69 212 GLY A C 1
ATOM 1652 O O . GLY A 1 212 ? -32.209 -7.049 4.588 1.00 91.69 212 GLY A O 1
ATOM 1653 N N . ASN A 1 213 ? -30.022 -6.633 4.370 1.00 94.06 213 ASN A N 1
ATOM 1654 C CA . ASN A 1 213 ? -29.680 -7.880 3.696 1.00 94.06 213 ASN A CA 1
ATOM 1655 C C . ASN A 1 213 ? -28.955 -8.821 4.672 1.00 94.06 213 ASN A C 1
ATOM 1657 O O . ASN A 1 213 ? -27.834 -8.528 5.088 1.00 94.06 213 ASN A O 1
ATOM 1661 N N . ALA A 1 214 ? -29.575 -9.962 4.986 1.00 93.12 214 ALA A N 1
ATOM 1662 C CA . ALA A 1 214 ? -29.036 -10.941 5.933 1.00 93.12 214 ALA A CA 1
ATOM 1663 C C . ALA A 1 214 ? -27.670 -11.506 5.507 1.00 93.12 214 ALA A C 1
ATOM 1665 O O . ALA A 1 214 ? -26.751 -11.536 6.319 1.00 93.12 214 ALA A O 1
ATOM 1666 N N . ALA A 1 215 ? -27.490 -11.846 4.226 1.00 95.31 215 ALA A N 1
ATOM 1667 C CA . ALA A 1 215 ? -26.213 -12.350 3.717 1.00 95.31 215 ALA A CA 1
ATOM 1668 C C . ALA A 1 215 ? -25.089 -11.307 3.842 1.00 95.31 215 ALA A C 1
ATOM 1670 O O . ALA A 1 215 ? -23.936 -11.650 4.097 1.00 95.31 215 ALA A O 1
ATOM 1671 N N . LYS A 1 216 ? -25.408 -10.011 3.708 1.00 93.00 216 LYS A N 1
ATOM 1672 C CA . LYS A 1 216 ? -24.438 -8.943 3.986 1.00 93.00 216 LYS A CA 1
ATOM 1673 C C . LYS A 1 216 ? -24.046 -8.933 5.464 1.00 93.00 216 LYS A C 1
ATOM 1675 O O . LYS A 1 216 ? -22.859 -8.838 5.752 1.00 93.00 216 LYS A O 1
ATOM 1680 N N . CYS A 1 217 ? -25.011 -9.047 6.376 1.00 91.88 217 CYS A N 1
ATOM 1681 C CA . CYS A 1 217 ? -24.723 -9.133 7.807 1.00 91.88 217 CYS A CA 1
ATOM 1682 C C . CYS A 1 217 ? -23.828 -10.335 8.131 1.00 91.88 217 CYS A C 1
ATOM 1684 O O . CYS A 1 217 ? -22.828 -10.164 8.816 1.00 91.88 217 CYS A O 1
ATOM 1686 N N . GLU A 1 218 ? -24.132 -11.514 7.585 1.00 92.62 218 GLU A N 1
ATOM 1687 C CA . GLU A 1 218 ? -23.328 -12.729 7.776 1.00 92.62 218 GLU A CA 1
ATOM 1688 C C . GLU A 1 218 ? -21.882 -12.543 7.303 1.00 92.62 218 GLU A C 1
ATOM 1690 O O . GLU A 1 218 ? -20.951 -12.860 8.039 1.00 92.62 218 GLU A O 1
ATOM 1695 N N . ASN A 1 219 ? -21.679 -11.960 6.117 1.00 92.88 219 ASN A N 1
ATOM 1696 C CA . ASN A 1 219 ? -20.338 -11.666 5.607 1.00 92.88 219 ASN A CA 1
ATOM 1697 C C . ASN A 1 219 ? -19.600 -10.634 6.477 1.00 92.88 219 ASN A C 1
ATOM 1699 O O . ASN A 1 219 ? -18.408 -10.782 6.728 1.00 92.88 219 ASN A O 1
ATOM 1703 N N . CYS A 1 220 ? -20.292 -9.599 6.967 1.00 90.88 220 CYS A N 1
ATOM 1704 C CA . CYS A 1 220 ? -19.688 -8.604 7.854 1.00 90.88 220 CYS A CA 1
ATOM 1705 C C . CYS A 1 220 ? -19.245 -9.212 9.188 1.00 90.88 220 CYS A C 1
ATOM 1707 O O . CYS A 1 220 ? -18.177 -8.857 9.672 1.00 90.88 220 CYS A O 1
ATOM 1709 N N . VAL A 1 221 ? -20.015 -10.143 9.754 1.00 90.81 221 VAL A N 1
ATOM 1710 C CA . VAL A 1 221 ? -19.671 -10.800 11.026 1.00 90.81 221 VAL A CA 1
ATOM 1711 C C . VAL A 1 221 ? -18.452 -11.723 10.890 1.00 90.81 221 VAL A C 1
ATOM 1713 O O . VAL A 1 221 ? -17.724 -11.916 11.860 1.00 90.81 221 VAL A O 1
ATOM 1716 N N . GLN A 1 222 ? -18.170 -12.260 9.697 1.00 90.38 222 GLN A N 1
ATOM 1717 C CA . GLN A 1 222 ? -16.958 -13.061 9.471 1.00 90.38 222 GLN A CA 1
ATOM 1718 C C . GLN A 1 222 ? -15.677 -12.231 9.627 1.00 90.38 222 GLN A C 1
ATOM 1720 O O . GLN A 1 222 ? -14.723 -12.689 10.251 1.00 90.38 222 GLN A O 1
ATOM 1725 N N . GLU A 1 223 ? -15.673 -11.010 9.091 1.00 86.50 223 GLU A N 1
ATOM 1726 C CA . GLU A 1 223 ? -14.517 -10.104 9.147 1.00 86.50 223 GLU A CA 1
ATOM 1727 C C . GLU A 1 223 ? -14.492 -9.279 10.442 1.00 86.50 223 GLU A C 1
ATOM 1729 O O . GLU A 1 223 ? -13.436 -8.974 11.000 1.00 86.50 223 GLU A O 1
ATOM 1734 N N . PHE A 1 224 ? -15.673 -8.949 10.959 1.00 89.44 224 PHE A N 1
ATOM 1735 C CA . PHE A 1 224 ? -15.878 -8.155 12.159 1.00 89.44 224 PHE A CA 1
ATOM 1736 C C . PHE A 1 224 ? -16.777 -8.953 13.120 1.00 89.44 224 PHE A C 1
ATOM 1738 O O . PHE A 1 224 ? -17.984 -8.766 13.167 1.00 89.44 224 PHE A O 1
ATOM 1745 N N . PRO A 1 225 ? -16.249 -9.899 13.904 1.00 84.75 225 PRO A N 1
ATOM 1746 C CA . PRO A 1 225 ? -17.107 -10.728 14.758 1.00 84.75 225 PRO A CA 1
ATOM 1747 C C . PRO A 1 225 ? -17.739 -9.969 15.936 1.00 84.75 225 PRO A C 1
ATOM 1749 O O . PRO A 1 225 ? -18.732 -10.411 16.505 1.00 84.75 225 PRO A O 1
ATOM 1752 N N . ASP A 1 226 ? -17.186 -8.823 16.328 1.00 83.50 226 ASP A N 1
ATOM 1753 C CA . ASP A 1 226 ? -17.629 -8.055 17.497 1.00 83.50 226 ASP A CA 1
ATOM 1754 C C . ASP A 1 226 ? -18.839 -7.148 17.228 1.00 83.50 226 ASP A C 1
ATOM 1756 O O . ASP A 1 226 ? -19.549 -6.785 18.166 1.00 83.50 226 ASP A O 1
ATOM 1760 N N . ILE A 1 227 ? -19.110 -6.814 15.966 1.00 85.12 227 ILE A N 1
ATOM 1761 C CA . ILE A 1 227 ? -20.245 -5.967 15.571 1.00 85.12 227 ILE A CA 1
ATOM 1762 C C . ILE A 1 227 ? -21.592 -6.674 15.764 1.00 85.12 227 ILE A C 1
ATOM 1764 O O . ILE A 1 227 ? -22.577 -5.998 16.053 1.00 85.12 227 ILE A O 1
ATOM 1768 N N . ASP A 1 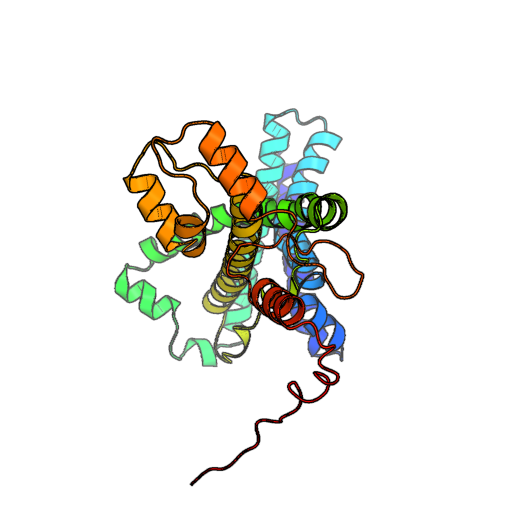228 ? -21.657 -8.012 15.737 1.00 83.75 228 ASP A N 1
ATOM 1769 C CA . ASP A 1 228 ? -22.916 -8.732 16.004 1.00 83.75 228 ASP A CA 1
ATOM 1770 C C . ASP A 1 228 ? -23.465 -8.440 17.415 1.00 83.75 228 ASP A C 1
ATOM 1772 O O . ASP A 1 228 ? -24.675 -8.310 17.605 1.00 83.75 228 ASP A O 1
ATOM 1776 N N . GLY A 1 229 ? -22.569 -8.239 18.392 1.00 82.69 229 GLY A N 1
ATOM 1777 C CA . GLY A 1 229 ? -22.915 -7.842 19.761 1.00 82.69 229 GLY A CA 1
ATOM 1778 C C . GLY A 1 229 ? -23.076 -6.333 19.979 1.00 82.69 229 GLY A C 1
ATOM 1779 O O . GLY A 1 229 ? -23.535 -5.924 21.049 1.00 82.69 229 GLY A O 1
ATOM 1780 N N . GLY A 1 230 ? -22.690 -5.518 18.993 1.00 85.88 230 GLY A N 1
ATOM 1781 C CA . GLY A 1 230 ? -22.815 -4.058 19.012 1.00 85.88 230 GLY A CA 1
ATOM 1782 C C . GLY A 1 230 ? -24.000 -3.514 18.215 1.00 85.88 230 GLY A C 1
ATOM 1783 O O . GLY A 1 230 ? -24.396 -2.363 18.396 1.00 85.88 230 GLY A O 1
ATOM 1784 N N . TRP A 1 231 ? -24.589 -4.334 17.347 1.00 92.19 231 TRP A N 1
ATOM 1785 C CA . TRP A 1 231 ? -25.769 -3.967 16.583 1.00 92.19 231 TRP A CA 1
ATOM 1786 C C . TRP A 1 231 ? -27.039 -3.927 17.430 1.00 92.19 231 TRP A C 1
ATOM 1788 O O . TRP A 1 231 ? -27.319 -4.809 18.242 1.00 92.19 231 TRP A O 1
ATOM 1798 N N . ALA A 1 232 ? -27.877 -2.937 17.143 1.00 93.38 232 ALA A N 1
ATOM 1799 C CA . ALA A 1 232 ? -29.246 -2.885 17.607 1.00 93.38 232 ALA A CA 1
ATOM 1800 C C . ALA A 1 232 ? -30.072 -4.054 17.027 1.00 93.38 232 ALA A C 1
ATOM 1802 O O . ALA A 1 232 ? -29.780 -4.549 15.927 1.00 93.38 232 ALA A O 1
ATOM 1803 N N . PRO A 1 233 ? -31.135 -4.489 17.729 1.00 90.88 233 PRO A N 1
ATOM 1804 C CA . PRO A 1 233 ? -32.094 -5.441 17.177 1.00 90.88 233 PRO A CA 1
ATOM 1805 C C . PRO A 1 233 ? -32.692 -4.925 15.862 1.00 90.88 233 PRO A C 1
ATOM 1807 O O . PRO A 1 233 ? -32.981 -3.733 15.732 1.00 90.88 233 PRO A O 1
ATOM 1810 N N . ALA A 1 234 ? -32.896 -5.816 14.889 1.00 90.31 234 ALA A N 1
ATOM 1811 C CA . ALA A 1 234 ? -33.307 -5.447 13.529 1.00 90.31 234 ALA A CA 1
ATOM 1812 C C . ALA A 1 234 ? -34.662 -4.712 13.458 1.00 90.31 234 ALA A C 1
ATOM 1814 O O . ALA A 1 234 ? -34.905 -3.943 12.533 1.00 90.31 234 ALA A O 1
ATOM 1815 N N . ASP A 1 235 ? -35.530 -4.938 14.439 1.00 91.12 235 ASP A N 1
ATOM 1816 C CA . ASP A 1 235 ? -36.888 -4.407 14.559 1.00 91.12 235 ASP A CA 1
ATOM 1817 C C . ASP A 1 235 ? -37.000 -3.197 15.506 1.00 91.12 235 ASP A C 1
ATOM 1819 O O . ASP A 1 235 ? -38.067 -2.603 15.640 1.00 91.12 235 ASP A O 1
ATOM 1823 N N . SER A 1 236 ? -35.897 -2.788 16.137 1.00 91.50 236 SER A N 1
ATOM 1824 C CA . SER A 1 236 ? -35.896 -1.753 17.185 1.00 91.50 236 SER A CA 1
ATOM 1825 C C . SER A 1 236 ? -35.964 -0.303 16.680 1.00 91.50 236 SER A C 1
ATOM 1827 O O . SER A 1 236 ? -36.110 0.634 17.473 1.00 91.50 236 SER A O 1
ATOM 1829 N N . GLY A 1 237 ? -35.868 -0.099 15.362 1.00 92.56 237 GLY A N 1
ATOM 1830 C CA . GLY A 1 237 ? -35.875 1.223 14.737 1.00 92.56 237 GLY A CA 1
ATOM 1831 C C . GLY A 1 237 ? -34.765 2.146 15.257 1.00 92.56 237 GLY A C 1
ATOM 1832 O O . GLY A 1 237 ? -33.743 1.707 15.784 1.00 92.56 237 GLY A O 1
ATOM 1833 N N . MET A 1 238 ? -34.961 3.461 15.122 1.00 94.88 238 MET A N 1
ATOM 1834 C CA . MET A 1 238 ? -33.934 4.424 15.537 1.00 94.88 238 MET A CA 1
ATOM 1835 C C . MET A 1 238 ? -33.731 4.512 17.048 1.00 94.88 238 MET A C 1
ATOM 1837 O O . MET A 1 238 ? -32.619 4.796 17.485 1.00 94.88 238 MET A O 1
ATOM 1841 N N . ALA A 1 239 ? -34.761 4.240 17.850 1.00 95.75 239 ALA A N 1
ATOM 1842 C CA . ALA A 1 239 ? -34.626 4.240 19.303 1.00 95.75 239 ALA A CA 1
ATOM 1843 C C . ALA A 1 239 ? -33.637 3.160 19.772 1.00 95.75 239 ALA A C 1
ATOM 1845 O O . ALA A 1 239 ? -32.767 3.441 20.593 1.00 95.75 239 ALA A O 1
ATOM 1846 N N . GLY A 1 240 ? -33.712 1.949 19.207 1.00 95.19 240 GLY A N 1
ATOM 1847 C CA . GLY A 1 240 ? -32.757 0.890 19.532 1.00 95.19 240 GLY A CA 1
ATOM 1848 C C . GLY A 1 240 ? -31.347 1.170 19.023 1.00 95.19 240 GLY A C 1
ATOM 1849 O O . GLY A 1 240 ? -30.382 0.862 19.716 1.00 95.19 240 GLY A O 1
ATOM 1850 N N . ALA A 1 241 ? -31.214 1.812 17.861 1.00 93.38 241 ALA A N 1
ATOM 1851 C CA . ALA A 1 241 ? -29.918 2.240 17.338 1.00 93.38 241 ALA A CA 1
ATOM 1852 C C . ALA A 1 241 ? -29.227 3.260 18.257 1.00 93.38 241 ALA A C 1
ATOM 1854 O O . ALA A 1 241 ? -28.048 3.105 18.569 1.00 93.38 241 ALA A O 1
ATOM 1855 N N . VAL A 1 242 ? -29.966 4.268 18.735 1.00 95.12 242 VAL A N 1
ATOM 1856 C CA . VAL A 1 242 ? -29.455 5.257 19.698 1.00 95.12 242 VAL A CA 1
ATOM 1857 C C . VAL A 1 242 ? -29.075 4.578 21.012 1.00 95.12 242 VAL A C 1
ATOM 1859 O O . VAL A 1 242 ? -27.960 4.768 21.484 1.00 95.12 242 VAL A O 1
ATOM 1862 N N . ALA A 1 243 ? -29.941 3.713 21.549 1.00 95.06 243 ALA A N 1
ATOM 1863 C CA . ALA A 1 243 ? -29.652 2.982 22.781 1.00 95.06 243 ALA A CA 1
ATOM 1864 C C . ALA A 1 243 ? -28.401 2.090 22.658 1.00 95.06 243 ALA A C 1
ATOM 1866 O O . ALA A 1 243 ? -27.609 1.994 23.594 1.00 95.06 243 ALA A O 1
ATOM 1867 N N . ALA A 1 244 ? -28.190 1.453 21.502 1.00 93.31 244 ALA A N 1
ATOM 1868 C CA . ALA A 1 244 ? -26.982 0.679 21.231 1.00 93.31 244 ALA A CA 1
ATOM 1869 C C . ALA A 1 244 ? -25.730 1.573 21.170 1.00 93.31 244 ALA A C 1
ATOM 1871 O O . ALA A 1 244 ? -24.710 1.225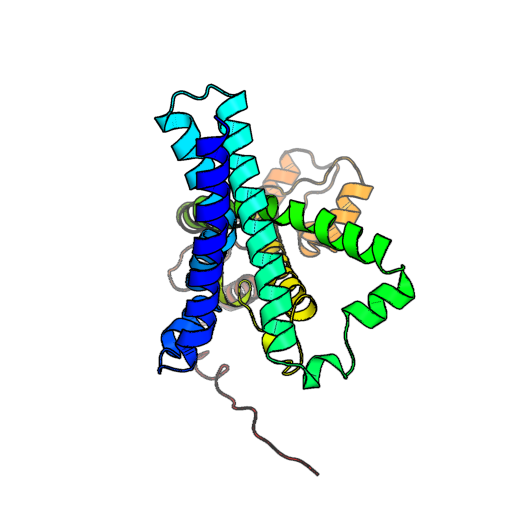 21.763 1.00 93.31 244 ALA A O 1
ATOM 1872 N N . ALA A 1 245 ? -25.807 2.744 20.530 1.00 93.31 245 ALA A N 1
ATOM 1873 C CA . ALA A 1 245 ? -24.698 3.699 20.509 1.00 93.31 245 ALA A CA 1
ATOM 1874 C C . ALA A 1 245 ? -24.346 4.206 21.921 1.00 93.31 245 ALA A C 1
ATOM 1876 O O . ALA A 1 245 ? -23.186 4.132 22.323 1.00 93.31 245 ALA A O 1
ATOM 1877 N N . GLU A 1 246 ? -25.340 4.646 22.697 1.00 94.00 246 GLU A N 1
ATOM 1878 C CA . GLU A 1 246 ? -25.166 5.161 24.067 1.00 94.00 246 GLU A CA 1
ATOM 1879 C C . GLU A 1 246 ? -24.652 4.094 25.040 1.00 94.00 246 GLU A C 1
ATOM 1881 O O . GLU A 1 246 ? -23.902 4.395 25.966 1.00 94.00 246 GLU A O 1
ATOM 1886 N N . LYS A 1 247 ? -24.997 2.821 24.814 1.00 92.56 247 LYS A N 1
ATOM 1887 C CA . LYS A 1 247 ? -24.454 1.697 25.589 1.00 92.56 247 LYS A CA 1
ATOM 1888 C C . LYS A 1 247 ? -22.943 1.547 25.408 1.00 92.56 247 LYS A C 1
ATOM 1890 O O . LYS A 1 247 ? -22.257 1.089 26.322 1.00 92.56 247 LYS A O 1
ATOM 1895 N N . HIS A 1 248 ? -22.426 1.859 24.223 1.00 90.19 248 HIS A N 1
ATOM 1896 C CA . HIS A 1 248 ? -21.033 1.605 23.881 1.00 90.19 248 HIS A CA 1
ATOM 1897 C C . HIS A 1 248 ? -20.153 2.855 23.871 1.00 90.19 248 HIS A C 1
ATOM 1899 O O . HIS A 1 248 ? -18.931 2.698 23.917 1.00 90.19 248 HIS A O 1
ATOM 1905 N N . TYR A 1 249 ? -20.720 4.059 23.820 1.00 92.50 249 TYR A N 1
ATOM 1906 C CA . TYR A 1 249 ? -19.951 5.295 23.724 1.00 92.50 249 TYR A CA 1
ATOM 1907 C C . TYR A 1 249 ? -20.449 6.376 24.695 1.00 92.50 249 TYR A C 1
ATOM 1909 O O . TYR A 1 249 ? -21.658 6.543 24.843 1.00 92.50 249 TYR A O 1
ATOM 1917 N N . PRO A 1 250 ? -19.537 7.151 25.321 1.00 93.94 250 PRO A N 1
ATOM 1918 C CA . PRO A 1 250 ? -18.076 7.094 25.185 1.00 93.94 250 PRO A CA 1
ATOM 1919 C C . PRO A 1 250 ? -17.465 5.787 25.717 1.00 93.94 250 PRO A C 1
ATOM 1921 O O . PRO A 1 250 ? -18.001 5.146 26.617 1.00 93.94 250 PRO A O 1
ATOM 1924 N N . GLY A 1 251 ? -16.345 5.374 25.121 1.00 92.12 251 GLY A N 1
ATOM 1925 C CA . GLY A 1 251 ? -15.564 4.235 25.594 1.00 92.12 251 GLY A CA 1
ATOM 1926 C C . GLY A 1 251 ? -14.933 4.496 26.970 1.00 92.12 251 GLY A C 1
ATOM 1927 O O . GLY A 1 251 ? -14.943 5.634 27.451 1.00 92.12 251 GLY A O 1
ATOM 1928 N N . PRO A 1 252 ? -14.354 3.462 27.608 1.00 93.56 252 PRO A N 1
ATOM 1929 C CA . PRO A 1 252 ? -13.682 3.622 28.894 1.00 93.56 252 PRO A CA 1
ATOM 1930 C C . PRO A 1 252 ? -12.542 4.651 28.786 1.00 93.56 252 PRO A C 1
ATOM 1932 O O . PRO A 1 252 ? -11.900 4.722 27.733 1.00 93.56 252 PRO A O 1
ATOM 1935 N N . PRO A 1 253 ? -12.290 5.457 29.833 1.00 93.75 253 PRO A N 1
ATOM 1936 C CA . PRO A 1 253 ? -11.223 6.446 29.811 1.00 93.75 253 PRO A CA 1
ATOM 1937 C C . PRO A 1 253 ? -9.847 5.774 29.707 1.00 93.75 253 PRO A C 1
ATOM 1939 O O . PRO A 1 253 ? -9.616 4.716 30.289 1.00 93.75 253 PRO A O 1
ATOM 1942 N N . ASP A 1 254 ? -8.940 6.391 28.955 1.00 91.19 254 ASP A N 1
ATOM 1943 C CA . ASP A 1 254 ? -7.528 6.032 28.892 1.00 91.19 254 ASP A CA 1
ATOM 1944 C C . ASP A 1 254 ? -6.738 6.598 30.089 1.00 91.19 254 ASP A C 1
ATOM 1946 O O . ASP A 1 254 ? -7.288 7.235 30.988 1.00 91.19 254 ASP A O 1
ATOM 1950 N N . GLU A 1 255 ? -5.421 6.385 30.084 1.00 88.56 255 GLU A N 1
ATOM 1951 C CA . GLU A 1 255 ? -4.477 6.895 31.094 1.00 88.56 255 GLU A CA 1
ATOM 1952 C C . GLU A 1 255 ? -4.499 8.426 31.276 1.00 88.56 255 GLU A C 1
ATOM 1954 O O . GLU A 1 255 ? -4.061 8.929 32.305 1.00 88.56 255 GLU A O 1
ATOM 1959 N N . ASN A 1 256 ? -5.038 9.172 30.306 1.00 89.25 256 ASN A N 1
ATOM 1960 C CA . ASN A 1 256 ? -5.161 10.629 30.339 1.00 89.25 256 ASN A CA 1
ATOM 1961 C C . ASN A 1 256 ? -6.602 11.088 30.630 1.00 89.25 256 ASN A C 1
ATOM 1963 O O . ASN A 1 256 ? -6.916 12.271 30.471 1.00 89.25 256 ASN A O 1
ATOM 1967 N N . GLY A 1 257 ? -7.497 10.167 31.001 1.00 90.12 257 GLY A N 1
ATOM 1968 C CA . GLY A 1 257 ? -8.906 10.447 31.271 1.00 90.12 257 GLY A CA 1
ATOM 1969 C C . GLY A 1 257 ? -9.754 10.711 30.023 1.00 90.12 257 GLY A C 1
ATOM 1970 O O . GLY A 1 257 ? -10.892 11.163 30.153 1.00 90.12 257 GLY A O 1
ATOM 1971 N N . LYS A 1 258 ? -9.239 10.460 28.811 1.00 92.31 258 LYS A N 1
ATOM 1972 C CA . LYS A 1 258 ? -9.986 10.653 27.557 1.00 92.31 258 LYS A CA 1
ATOM 1973 C C . LYS A 1 258 ? -10.684 9.360 27.134 1.00 92.31 258 LYS A C 1
ATOM 1975 O O . LYS A 1 258 ? -10.112 8.293 27.323 1.00 92.31 258 LYS A O 1
ATOM 1980 N N . PRO A 1 259 ? -11.878 9.413 26.520 1.00 93.75 259 PRO A N 1
ATOM 1981 C CA . PRO A 1 259 ? -12.547 8.208 26.032 1.00 93.75 259 PRO A CA 1
ATOM 1982 C C . PRO A 1 259 ? -11.678 7.405 25.059 1.00 93.75 259 PRO A C 1
ATOM 1984 O O . PRO A 1 259 ? -11.156 7.966 24.101 1.00 93.75 259 PRO A O 1
ATOM 1987 N N . PHE A 1 260 ? -11.571 6.091 25.251 1.00 94.50 260 PHE A N 1
ATOM 1988 C CA . PHE A 1 260 ? -10.919 5.189 24.302 1.00 94.50 260 PHE A CA 1
ATOM 1989 C C . PHE A 1 260 ? -11.962 4.528 23.389 1.00 94.50 260 PHE A C 1
ATOM 1991 O O . PHE A 1 260 ? -12.491 3.449 23.674 1.00 94.50 260 PHE A O 1
ATOM 1998 N N . ASN A 1 261 ? -12.273 5.184 22.269 1.00 94.31 261 ASN A N 1
ATOM 1999 C CA . ASN A 1 261 ? -13.412 4.854 21.405 1.00 94.31 261 ASN A CA 1
ATOM 2000 C C . ASN A 1 261 ? -13.116 3.768 20.346 1.00 94.31 261 ASN A C 1
ATOM 2002 O O . ASN A 1 261 ? -13.621 3.826 19.229 1.00 94.31 261 ASN A O 1
ATOM 2006 N N . SER A 1 262 ? -12.308 2.759 20.677 1.00 92.44 262 SER A N 1
ATOM 2007 C CA . SER A 1 262 ? -12.062 1.606 19.787 1.00 92.44 262 SER A CA 1
ATOM 2008 C C . SER A 1 262 ? -13.284 0.684 19.632 1.00 92.44 262 SER A C 1
ATOM 2010 O O . SER A 1 262 ? -14.241 0.794 20.402 1.00 92.44 262 SER A O 1
ATOM 2012 N N . TRP A 1 263 ? -13.237 -0.263 18.693 1.00 91.38 263 TRP A N 1
ATOM 2013 C CA . TRP A 1 263 ? -14.226 -1.339 18.531 1.00 91.38 263 TRP A CA 1
ATOM 2014 C C . TRP A 1 263 ? -14.407 -2.197 19.803 1.00 91.38 263 TRP A C 1
ATOM 2016 O O . TRP A 1 263 ? -13.577 -2.181 20.717 1.00 91.38 263 TRP A O 1
ATOM 2026 N N . PHE A 1 264 ? -15.540 -2.898 19.927 1.00 86.88 264 PHE A N 1
ATOM 2027 C CA . PHE A 1 264 ? -16.053 -3.372 21.227 1.00 86.88 264 PHE A CA 1
ATOM 2028 C C . PHE A 1 264 ? -15.161 -4.418 21.900 1.00 86.88 264 PHE A C 1
ATOM 2030 O O . PHE A 1 264 ? -14.958 -4.383 23.114 1.00 86.88 264 PHE A O 1
ATOM 2037 N N . GLY A 1 265 ? -14.610 -5.336 21.112 1.00 85.44 265 GLY A N 1
ATOM 2038 C CA . GLY A 1 265 ? -13.718 -6.389 21.593 1.00 85.44 265 GLY A CA 1
ATOM 2039 C C . GLY A 1 265 ? -12.238 -6.000 21.666 1.00 85.44 265 GLY A C 1
ATOM 2040 O O . GLY A 1 265 ? -11.409 -6.884 21.872 1.00 85.44 265 GLY A O 1
ATOM 2041 N N . HIS A 1 266 ? -11.879 -4.726 21.457 1.00 89.88 266 HIS A N 1
ATOM 2042 C CA . HIS A 1 266 ? -10.475 -4.333 21.376 1.00 89.88 266 HIS A CA 1
ATOM 2043 C C . HIS A 1 266 ? -9.763 -4.651 22.706 1.00 89.88 266 HIS A C 1
ATOM 2045 O O . HIS A 1 266 ? -10.229 -4.194 23.755 1.00 89.88 266 HIS A O 1
ATOM 2051 N N . PRO A 1 267 ? -8.610 -5.354 22.715 1.00 90.12 267 PRO A N 1
ATOM 2052 C CA . PRO A 1 267 ? -7.966 -5.801 23.955 1.00 90.12 267 PRO A CA 1
ATOM 2053 C C . PRO A 1 267 ? -7.710 -4.669 24.958 1.00 90.12 267 PRO A C 1
ATOM 2055 O O . PRO A 1 267 ? -8.046 -4.782 26.134 1.00 90.12 267 PRO A O 1
ATOM 2058 N N . LYS A 1 268 ? -7.208 -3.519 24.481 1.00 90.06 268 LYS A N 1
ATOM 2059 C CA . LYS A 1 268 ? -7.010 -2.325 25.324 1.00 90.06 268 LYS A CA 1
ATOM 2060 C C . LYS A 1 268 ? -8.324 -1.783 25.904 1.00 90.06 268 LYS A C 1
ATOM 2062 O O . LYS A 1 268 ? -8.340 -1.359 27.052 1.00 90.06 268 LYS A O 1
ATOM 2067 N N . ARG A 1 269 ? -9.434 -1.835 25.159 1.00 89.56 269 ARG A N 1
ATOM 2068 C CA . ARG A 1 269 ? -10.750 -1.391 25.645 1.00 89.56 269 ARG A CA 1
ATOM 2069 C C . ARG A 1 269 ? -11.257 -2.295 26.759 1.00 89.56 269 ARG A C 1
ATOM 2071 O O . ARG A 1 269 ? -11.744 -1.795 27.766 1.00 89.56 269 ARG A O 1
ATOM 2078 N N . GLN A 1 270 ? -11.109 -3.607 26.591 1.00 88.56 270 GLN A N 1
ATOM 2079 C CA . GLN A 1 270 ? -11.487 -4.586 27.609 1.00 88.56 270 GLN A CA 1
ATOM 2080 C C . GLN A 1 270 ? -10.647 -4.427 28.880 1.00 88.56 270 GLN A C 1
ATOM 2082 O O . GLN A 1 270 ? -11.208 -4.403 29.972 1.00 88.56 270 GLN A O 1
ATOM 2087 N N . ALA A 1 271 ? -9.331 -4.244 28.742 1.00 89.25 271 ALA A N 1
ATOM 2088 C CA . ALA A 1 271 ? -8.439 -4.005 29.874 1.00 89.25 271 ALA A CA 1
ATOM 2089 C C . ALA A 1 271 ? -8.813 -2.726 30.645 1.00 89.25 271 ALA A C 1
ATOM 2091 O O . ALA A 1 271 ? -8.946 -2.759 31.866 1.00 89.25 271 ALA A O 1
ATOM 2092 N N . LEU A 1 272 ? -9.067 -1.616 29.940 1.00 88.69 272 LEU A N 1
ATOM 2093 C CA . LEU A 1 272 ? -9.500 -0.361 30.564 1.00 88.69 272 LEU A CA 1
ATOM 2094 C C . LEU A 1 272 ? -10.856 -0.504 31.273 1.00 88.69 272 LEU A C 1
ATOM 2096 O O . LEU A 1 272 ? -11.025 0.003 32.376 1.00 88.69 272 LEU A O 1
ATOM 2100 N N . ALA A 1 273 ? -11.809 -1.232 30.682 1.00 84.38 273 ALA A N 1
ATOM 2101 C CA . ALA A 1 273 ? -13.108 -1.483 31.307 1.00 84.38 273 ALA A CA 1
ATOM 2102 C C . ALA A 1 273 ? -13.007 -2.347 32.580 1.00 84.38 273 ALA A C 1
ATOM 2104 O O . ALA A 1 273 ? -13.770 -2.151 33.520 1.00 84.38 273 ALA A O 1
ATOM 2105 N N . GLN A 1 274 ? -12.067 -3.293 32.642 1.00 83.69 274 GLN A N 1
ATOM 2106 C CA . GLN A 1 274 ? -11.841 -4.093 33.853 1.00 83.69 274 GLN A CA 1
ATOM 2107 C C . GLN A 1 274 ? -11.251 -3.254 34.992 1.00 83.69 274 GLN A C 1
ATOM 2109 O O . GLN A 1 274 ? -11.654 -3.417 36.143 1.00 83.69 274 GLN A O 1
ATOM 2114 N N . LEU A 1 275 ? -10.344 -2.327 34.670 1.00 75.62 275 LEU A N 1
ATOM 2115 C CA . LEU A 1 275 ? -9.737 -1.423 35.650 1.00 75.62 275 LEU A CA 1
ATOM 2116 C C . LEU A 1 275 ? -10.763 -0.451 36.257 1.00 75.62 275 LEU A C 1
ATOM 2118 O O . LEU A 1 275 ? -10.673 -0.130 37.440 1.00 75.62 275 LEU A O 1
ATOM 2122 N N . THR A 1 276 ? -11.772 -0.018 35.494 1.00 64.44 276 THR A N 1
ATOM 2123 C CA . THR A 1 276 ? -12.800 0.916 35.990 1.00 64.44 276 THR A CA 1
ATOM 2124 C C . THR A 1 276 ? -13.885 0.253 36.838 1.00 64.44 276 THR A C 1
ATOM 2126 O O . THR A 1 276 ? -14.408 0.885 37.753 1.00 64.44 276 THR A O 1
ATOM 2129 N N . VAL A 1 277 ? -14.212 -1.019 36.589 1.00 60.19 277 VAL A N 1
ATOM 2130 C CA . VAL A 1 277 ? -15.236 -1.764 37.353 1.00 60.19 277 VAL A CA 1
ATOM 2131 C C . VAL A 1 277 ? -14.731 -2.182 38.750 1.00 60.19 277 VAL A C 1
ATOM 2133 O O . VAL A 1 277 ? -15.533 -2.507 39.623 1.00 60.19 277 VAL A O 1
ATOM 2136 N N . GLY A 1 278 ? -13.416 -2.126 38.997 1.00 51.66 278 GLY A N 1
ATOM 2137 C CA . GLY A 1 278 ? -12.778 -2.601 40.230 1.00 51.66 278 GLY A CA 1
ATOM 2138 C C . GLY A 1 278 ? -12.585 -1.588 41.366 1.00 51.66 278 GLY A C 1
ATOM 2139 O O . GLY A 1 278 ? -12.237 -2.017 42.461 1.00 51.66 278 GLY A O 1
ATOM 2140 N N . GLY A 1 279 ? -12.777 -0.278 41.158 1.00 41.47 279 GLY A N 1
ATOM 2141 C CA . GLY A 1 279 ? -12.743 0.751 42.220 1.00 41.47 279 GLY A CA 1
ATOM 2142 C C . GLY A 1 279 ? -11.457 0.878 43.066 1.00 41.47 279 GLY A C 1
ATOM 2143 O O . GLY A 1 279 ? -11.394 1.745 43.933 1.00 41.47 279 GLY A O 1
ATOM 2144 N N . ALA A 1 280 ? -10.433 0.062 42.827 1.00 41.66 280 ALA A N 1
ATOM 2145 C CA . ALA A 1 280 ? -9.121 0.151 43.449 1.00 41.66 280 ALA A CA 1
ATOM 2146 C C . ALA A 1 280 ? -8.084 0.345 42.340 1.00 41.66 280 ALA A C 1
ATOM 2148 O O . ALA A 1 280 ? -8.023 -0.458 41.409 1.00 41.66 280 ALA A O 1
ATOM 2149 N N . GLU A 1 281 ? -7.286 1.413 42.431 1.00 41.00 281 GLU A N 1
ATOM 2150 C CA . GLU A 1 281 ? -6.092 1.588 41.603 1.00 41.00 281 GLU A CA 1
ATOM 2151 C C . GLU A 1 281 ? -5.224 0.332 41.726 1.00 41.00 281 GLU A C 1
ATOM 2153 O O . GLU A 1 281 ? -4.606 0.080 42.763 1.00 41.00 281 GLU A O 1
ATOM 2158 N N . VAL A 1 282 ? -5.188 -0.485 40.674 1.00 43.19 282 VAL A N 1
ATOM 2159 C CA . VAL A 1 282 ? -4.244 -1.597 40.598 1.00 43.19 282 VAL A CA 1
ATOM 2160 C C . VAL A 1 282 ? -2.896 -0.991 40.230 1.00 43.19 282 VAL A C 1
ATOM 2162 O O . VAL A 1 282 ? -2.552 -0.841 39.059 1.00 43.19 282 VAL A O 1
ATOM 2165 N N . ALA A 1 283 ? -2.150 -0.581 41.252 1.00 39.66 283 ALA A N 1
ATOM 2166 C CA . ALA A 1 283 ? -0.734 -0.296 41.122 1.00 39.66 283 ALA A CA 1
ATOM 2167 C C . ALA A 1 283 ? -0.025 -1.538 40.550 1.00 39.66 283 ALA A C 1
ATOM 2169 O O . ALA A 1 283 ? -0.094 -2.618 41.135 1.00 39.66 283 ALA A O 1
ATOM 2170 N N . GLY A 1 284 ? 0.667 -1.370 39.420 1.00 45.84 284 GLY A N 1
ATOM 2171 C CA . GLY A 1 284 ? 1.638 -2.341 38.911 1.00 45.84 284 GLY A CA 1
ATOM 2172 C C . GLY A 1 284 ? 1.194 -3.131 37.679 1.00 45.84 284 GLY A C 1
ATOM 2173 O O . GLY A 1 284 ? 0.762 -4.274 37.783 1.00 45.84 284 GLY A O 1
ATOM 2174 N N . LEU A 1 285 ? 1.405 -2.555 36.493 1.00 44.81 285 LEU A N 1
ATOM 2175 C CA . LEU A 1 285 ? 1.491 -3.298 35.225 1.00 44.81 285 LEU A CA 1
ATOM 2176 C C . LEU A 1 285 ? 2.824 -3.046 34.493 1.00 44.81 285 LEU A C 1
ATOM 2178 O O . LEU A 1 285 ? 2.921 -3.281 33.291 1.00 44.81 285 LEU A O 1
ATOM 2182 N N . GLU A 1 286 ? 3.870 -2.606 35.202 1.00 39.94 286 GLU A N 1
ATOM 2183 C CA . GLU A 1 286 ? 5.196 -2.401 34.595 1.00 39.94 286 GLU A CA 1
ATOM 2184 C C . GLU A 1 286 ? 5.996 -3.701 34.364 1.00 39.94 286 GLU A C 1
ATOM 2186 O O . GLU A 1 286 ? 6.937 -3.679 33.579 1.00 39.94 286 GLU A O 1
ATOM 2191 N N . ASP A 1 287 ? 5.585 -4.861 34.897 1.00 43.12 287 ASP A N 1
ATOM 2192 C CA . ASP A 1 287 ? 6.428 -6.076 34.842 1.00 43.12 287 ASP A CA 1
ATOM 2193 C C . ASP A 1 287 ? 5.955 -7.214 33.912 1.00 43.12 287 ASP A C 1
ATOM 2195 O O . ASP A 1 287 ? 6.618 -8.246 33.814 1.00 43.12 287 ASP A O 1
ATOM 2199 N N . ALA A 1 288 ? 4.862 -7.066 33.152 1.00 40.44 288 ALA A N 1
ATOM 2200 C CA . ALA A 1 288 ? 4.379 -8.162 32.289 1.00 40.44 288 ALA A CA 1
ATOM 2201 C C . ALA A 1 288 ? 4.976 -8.190 30.863 1.00 40.44 288 ALA A C 1
ATOM 2203 O O . ALA A 1 288 ? 4.721 -9.132 30.111 1.00 40.44 288 ALA A O 1
ATOM 2204 N N . ALA A 1 289 ? 5.772 -7.188 30.465 1.00 40.44 289 ALA A N 1
ATOM 2205 C CA . ALA A 1 289 ? 6.308 -7.078 29.099 1.00 40.44 289 ALA A CA 1
ATOM 2206 C C . ALA A 1 289 ? 7.781 -7.507 28.939 1.00 40.44 289 ALA A C 1
ATOM 2208 O O . ALA A 1 289 ? 8.314 -7.453 27.829 1.00 40.44 289 ALA A O 1
ATOM 2209 N N . ALA A 1 290 ? 8.446 -7.973 30.000 1.00 43.62 290 ALA A N 1
ATOM 2210 C CA . ALA A 1 290 ? 9.844 -8.395 29.944 1.00 43.62 290 ALA A CA 1
ATOM 2211 C C . ALA A 1 290 ? 10.004 -9.874 30.326 1.00 43.62 290 ALA A C 1
ATOM 2213 O O . ALA A 1 290 ? 10.301 -10.225 31.465 1.00 43.62 290 ALA A O 1
ATOM 2214 N N . THR A 1 291 ? 9.878 -10.777 29.352 1.00 37.00 291 THR A N 1
ATOM 2215 C CA . THR A 1 291 ? 10.543 -12.085 29.458 1.00 37.00 291 THR A CA 1
ATOM 2216 C C . THR A 1 291 ? 11.176 -12.470 28.119 1.00 37.00 291 THR A C 1
ATOM 2218 O O . THR A 1 291 ? 10.479 -12.538 27.102 1.00 37.00 291 THR A O 1
ATOM 2221 N N . PRO A 1 292 ? 12.499 -12.708 28.076 1.00 40.59 292 PRO A N 1
ATOM 2222 C CA . PRO A 1 292 ? 13.207 -13.073 26.859 1.00 40.59 292 PRO A CA 1
ATOM 2223 C C . PRO A 1 292 ? 12.947 -14.543 26.508 1.00 40.59 29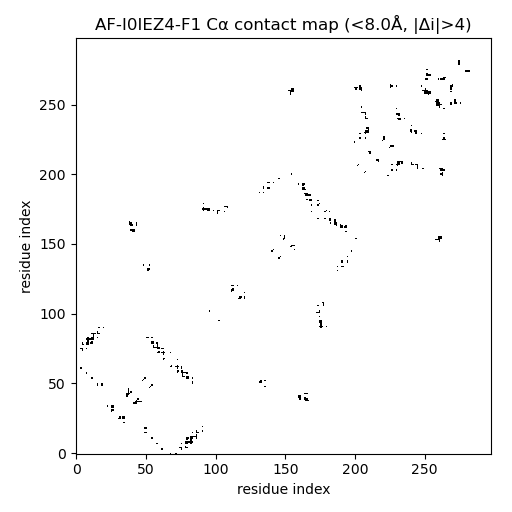2 PRO A C 1
ATOM 2225 O O . PRO A 1 292 ? 13.078 -15.433 27.346 1.00 40.59 292 PRO A O 1
ATOM 2228 N N . ARG A 1 293 ? 12.638 -14.824 25.238 1.00 40.94 293 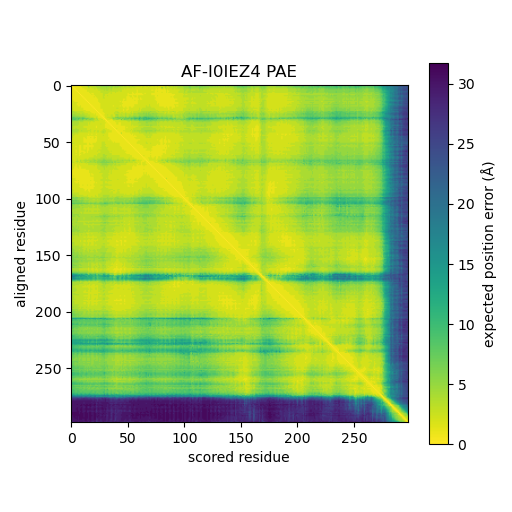ARG A N 1
ATOM 2229 C CA . ARG A 1 293 ? 12.673 -16.191 24.699 1.00 40.94 293 ARG A CA 1
ATOM 2230 C C . ARG A 1 293 ? 14.133 -16.618 24.469 1.00 40.94 293 ARG A C 1
ATOM 2232 O O . ARG A 1 293 ? 14.637 -16.501 23.358 1.00 40.94 293 ARG A O 1
ATOM 2239 N N . GLY A 1 294 ? 14.803 -17.102 25.515 1.00 36.16 294 GLY A N 1
ATOM 2240 C CA . GLY A 1 294 ? 15.852 -18.132 25.407 1.00 36.16 294 GLY A CA 1
ATOM 2241 C C . GLY A 1 294 ? 15.170 -19.497 25.578 1.00 36.16 294 GLY A C 1
ATOM 2242 O O . GLY A 1 294 ? 14.256 -19.610 26.380 1.00 36.16 294 GLY A O 1
ATOM 2243 N N . GLY A 1 295 ? 15.414 -20.533 24.780 1.00 36.44 295 GLY A N 1
ATOM 2244 C CA . GLY A 1 295 ? 16.710 -21.140 24.501 1.00 36.44 295 GLY A CA 1
ATOM 2245 C C . GLY A 1 295 ? 16.789 -22.442 25.307 1.00 36.44 295 GLY A C 1
ATOM 2246 O O . GLY A 1 295 ? 16.918 -22.389 26.523 1.00 36.44 295 GLY A O 1
ATOM 2247 N N . GLY A 1 296 ? 16.681 -23.598 24.648 1.00 32.22 296 GLY A N 1
ATOM 2248 C CA . GLY A 1 296 ? 16.822 -24.900 25.305 1.00 32.22 296 GLY A CA 1
ATOM 2249 C C . GLY A 1 296 ? 16.357 -26.051 24.424 1.00 32.22 296 GLY A C 1
ATOM 2250 O O . GLY A 1 296 ? 15.169 -26.355 24.383 1.00 32.22 296 GLY A O 1
ATOM 2251 N N . GLY A 1 297 ? 17.299 -26.652 23.699 1.00 39.62 297 GLY A N 1
ATOM 2252 C CA . GLY A 1 297 ? 17.098 -27.946 23.065 1.00 39.62 297 GLY A CA 1
ATOM 2253 C C . GLY A 1 297 ? 17.163 -29.093 24.073 1.00 39.62 297 GLY A C 1
ATOM 2254 O O . GLY A 1 297 ? 17.745 -28.961 25.151 1.00 39.62 297 GLY A O 1
ATOM 2255 N N . ALA A 1 298 ? 16.595 -30.215 23.651 1.00 41.25 298 ALA A N 1
ATOM 2256 C CA . ALA A 1 298 ? 17.036 -31.571 23.942 1.00 41.25 298 ALA A CA 1
ATOM 2257 C C . ALA A 1 298 ? 16.880 -32.365 22.638 1.00 41.25 298 ALA A C 1
ATOM 2259 O O . ALA A 1 298 ? 15.876 -32.110 21.930 1.00 41.25 298 ALA A O 1
#

Solvent-accessible surface area (backbone atoms only — not comparable to full-atom values): 16236 Å² total; per-residue (Å²): 108,69,69,58,28,52,50,34,19,52,49,23,21,52,50,42,45,51,53,54,48,48,66,65,44,32,55,75,75,76,29,49,69,57,48,52,42,44,31,20,47,70,36,27,53,52,53,50,39,57,63,68,46,47,39,34,51,51,11,40,51,56,12,62,79,60,71,41,54,72,69,44,17,52,50,20,25,51,23,8,51,51,10,39,51,52,24,51,54,50,49,26,50,52,46,33,69,75,37,54,70,47,68,71,52,85,50,67,63,58,56,45,26,71,75,63,32,59,66,54,43,52,50,52,54,58,57,56,55,67,47,52,66,55,54,50,51,52,49,49,42,56,68,66,57,45,59,59,44,30,70,76,67,28,33,71,84,74,70,54,45,84,38,31,34,64,64,79,75,77,47,90,59,59,48,23,63,53,32,52,55,48,51,49,50,38,41,51,51,14,47,52,51,48,52,48,56,52,47,46,26,51,44,55,66,72,51,21,65,66,61,96,46,65,70,58,44,57,56,47,34,73,82,38,64,52,49,70,82,45,38,24,63,90,84,44,57,70,66,31,29,50,52,33,44,58,75,58,45,79,24,50,49,46,99,84,69,45,46,38,34,50,29,81,72,35,68,68,49,50,53,39,45,56,55,65,75,58,85,54,88,78,82,80,80,84,74,84,85,75,77,82,92,72,90,83,89,132

Radius of gyration: 24.59 Å; Cα contacts (8 Å, |Δi|>4): 298; chains: 1; bounding box: 65×53×73 Å

pLDDT: mean 89.9, std 14.49, range [32.22, 98.69]

Sequence (298 aa):
MLLAALFVVLFSLVFCLLVAGLLHLLPRVGGEAWSRWLSEAPGLDVAVFALTVLPQLVGLAAGVARDAGFLGTILLILAAVVGQGLALFAWMRLHELAHKEAMRGPRLKRSMNRAVGPVANGFAVWWTALAVPVFAIVRLAEIVVYPPLVKIIHLPAYDTKGYINVSRQKHEHLVGADRIWCLYCDWMTGVWSLGTEILRNIESFWCPLRYGNAAKCENCVQEFPDIDGGWAPADSGMAGAVAAAEKHYPGPPDENGKPFNSWFGHPKRQALAQLTVGGAEVAGLEDAAATPRGGGGA